Protein AF-A0A432Q7N8-F1 (afdb_monomer_lite)

Foldseek 3Di:
DDDDDDPDDAEEWEDECQAIDDPRDTDGDNCRLVVSLVVGDQQYKYFYDYPNDGPDIDGDHPDQVNLVVVCVVCVVVLVVVLVVQLVVQLVVLQVVVCVVPVDCDPVSNVVSVVRSVVSSLVSVLVSCVVNVPVNVVSVVVVVVVVVVVVCVVVVVVVLVCCVVVFWDWEFPDWDDDDQKIKTKIFTQGPAKWWFQWKAKQNDIDGDTDIAGHGGIDIDIDRDGDAFAKIWIKIATPSGDIYIDIDTDDHDDD

pLDDT: mean 81.51, std 13.22, range [28.86, 95.75]

Radius of gyration: 36.42 Å; chains: 1; bounding box: 84×48×93 Å

Sequence (253 aa):
MLIATGCAGGKIISINETGWWTDSQFHNSYSPFKDALNNASADDIIAIYKNNKLARIVRVTQSSTTQTQLLLENWLGVFVGILFVVTASFGLILYAGYRSNRRLNKGEMRRAIAGAFIVGIHCLLIIALVFNIERDVVIGAYLGGISSIMGFYFGSRTLQQQQEEGGNLEIENVEFKDGKVVVSVRNRCSMDVVVDAVYIGGKHFDLKEEIPSGSVKHIELDFEWESGKYKVKVCTSEGLKAEENFSSPAFKS

Secondary structure (DSSP, 8-state):
------SSSSPEEEEETTEEEETTEEEE-SSHHHHHHHTPPTT-EEEEEETTEEEEEEE--TTTHHHHHHHHHSHHHHHHHHHHHHHHHHHHHHHHHHHHHSS--HHHHHHHHHHHHHHHHHHHHHHHHHTTSSHHHHHHHHHHHHHHHHHHHHHHHHHHHHHHHS--EEEEEEEEETTEEEEEEEE-SSS-EEEEEEEETTEEEEEEEEE-TT-EEEEEEE----SSEEEEEEEETTS-EEEEEEEPPP---

Structure (mmCIF, N/CA/C/O backbone):
data_AF-A0A432Q7N8-F1
#
_entry.id   AF-A0A432Q7N8-F1
#
loop_
_atom_site.group_PDB
_atom_site.id
_atom_site.type_symbol
_atom_site.label_atom_id
_atom_site.label_alt_id
_atom_site.label_comp_id
_atom_site.label_asym_id
_atom_site.label_entity_id
_atom_site.label_seq_id
_atom_site.pdbx_PDB_ins_code
_atom_site.Cartn_x
_atom_site.Cartn_y
_atom_site.Cartn_z
_atom_site.occupancy
_atom_site.B_iso_or_equiv
_atom_site.auth_seq_id
_atom_site.auth_comp_id
_atom_site.auth_asym_id
_atom_site.auth_atom_id
_atom_site.pdbx_PDB_model_num
ATOM 1 N N . MET A 1 1 ? 26.967 5.451 -53.434 1.00 35.25 1 MET A N 1
ATOM 2 C CA . MET A 1 1 ? 27.866 5.883 -52.347 1.00 35.25 1 MET A CA 1
ATOM 3 C C . MET A 1 1 ? 27.763 7.397 -52.273 1.00 35.25 1 MET A C 1
ATOM 5 O O . MET A 1 1 ? 28.251 8.066 -53.169 1.00 35.25 1 MET A O 1
ATOM 9 N N . LEU A 1 2 ? 26.999 7.920 -51.315 1.00 28.86 2 LEU A N 1
ATOM 10 C CA . LEU A 1 2 ? 26.807 9.357 -51.116 1.00 28.86 2 LEU A CA 1
ATOM 11 C C . LEU A 1 2 ? 27.429 9.681 -49.760 1.00 28.86 2 LEU A C 1
ATOM 13 O O . LEU A 1 2 ? 26.902 9.277 -48.728 1.00 28.86 2 LEU A O 1
ATOM 17 N N . ILE A 1 3 ? 28.596 10.321 -49.783 1.00 34.78 3 ILE A N 1
ATOM 18 C CA . ILE A 1 3 ? 29.250 10.833 -48.580 1.00 34.78 3 ILE A CA 1
ATOM 19 C C . ILE A 1 3 ? 28.590 12.182 -48.306 1.00 34.78 3 ILE A C 1
ATOM 21 O O . ILE A 1 3 ? 28.875 13.166 -48.983 1.00 34.78 3 ILE A O 1
ATOM 25 N N . ALA A 1 4 ? 27.646 12.207 -47.369 1.00 37.50 4 ALA A N 1
ATOM 26 C CA . ALA A 1 4 ? 27.127 13.453 -46.832 1.00 37.50 4 ALA A CA 1
ATOM 27 C C . ALA A 1 4 ? 28.155 13.988 -45.829 1.00 37.50 4 ALA A C 1
ATOM 29 O O . ALA A 1 4 ? 28.437 13.348 -44.821 1.00 37.50 4 ALA A O 1
ATOM 30 N N . THR A 1 5 ? 28.753 15.135 -46.121 1.00 40.03 5 THR A N 1
ATOM 31 C CA . THR A 1 5 ? 29.610 15.874 -45.193 1.00 40.03 5 THR A CA 1
ATOM 32 C C . THR A 1 5 ? 28.742 16.492 -44.094 1.00 40.03 5 THR A C 1
ATOM 34 O O . THR A 1 5 ? 27.832 17.272 -44.367 1.00 40.03 5 THR A O 1
ATOM 37 N N . GLY A 1 6 ? 28.990 16.105 -42.841 1.00 40.19 6 GLY A N 1
ATOM 38 C CA . GLY A 1 6 ? 28.241 16.583 -41.681 1.00 40.19 6 GLY A CA 1
ATOM 39 C C . GLY A 1 6 ? 28.599 18.023 -41.312 1.00 40.19 6 GLY A C 1
ATOM 40 O O . GLY A 1 6 ? 29.707 18.306 -40.864 1.00 40.19 6 GLY A O 1
ATOM 41 N N . CYS A 1 7 ? 27.639 18.940 -41.438 1.00 43.41 7 CYS A N 1
ATOM 42 C CA . CYS A 1 7 ? 27.681 20.233 -40.760 1.00 43.41 7 CYS A CA 1
ATOM 43 C C . CYS A 1 7 ? 27.349 20.030 -39.274 1.00 43.41 7 CYS A C 1
ATOM 45 O O . CYS A 1 7 ? 26.181 20.097 -38.902 1.00 43.41 7 CYS A O 1
ATOM 47 N N . ALA A 1 8 ? 28.369 19.723 -38.466 1.00 46.91 8 ALA A N 1
ATOM 48 C CA . ALA A 1 8 ? 28.502 19.962 -37.018 1.00 46.91 8 ALA A CA 1
ATOM 49 C C . ALA A 1 8 ? 29.402 18.879 -36.407 1.00 46.91 8 ALA A C 1
ATOM 51 O O . ALA A 1 8 ? 28.883 17.845 -36.016 1.00 46.91 8 ALA A O 1
ATOM 52 N N . GLY A 1 9 ? 30.713 19.132 -36.325 1.00 55.31 9 GLY A N 1
ATOM 53 C CA . GLY A 1 9 ? 31.675 18.546 -35.369 1.00 55.31 9 GLY A CA 1
ATOM 54 C C . GLY A 1 9 ? 31.911 17.024 -35.311 1.00 55.31 9 GLY A C 1
ATOM 55 O O . GLY A 1 9 ? 33.066 16.623 -35.210 1.00 55.31 9 GLY A O 1
ATOM 56 N N . GLY A 1 10 ? 30.872 16.189 -35.341 1.00 64.06 10 GLY A N 1
ATOM 57 C CA . GLY A 1 10 ? 30.922 14.737 -35.160 1.00 64.06 10 GLY A CA 1
ATOM 58 C C . GLY A 1 10 ? 30.937 13.942 -36.467 1.00 64.06 10 GLY A C 1
ATOM 59 O O . GLY A 1 10 ? 30.570 14.437 -37.539 1.00 64.06 10 GLY A O 1
ATOM 60 N N . LYS A 1 11 ? 31.365 12.678 -36.379 1.00 80.19 11 LYS A N 1
ATOM 61 C CA . LYS A 1 11 ? 31.413 11.748 -37.521 1.00 80.19 11 LYS A CA 1
ATOM 62 C C . LYS A 1 11 ? 30.043 11.109 -37.767 1.00 80.19 11 LYS A C 1
ATOM 64 O O . LYS A 1 11 ? 29.229 10.956 -36.857 1.00 80.19 11 LYS A O 1
ATOM 69 N N . ILE A 1 12 ? 29.789 10.711 -39.015 1.00 82.31 12 ILE A N 1
ATOM 70 C CA . ILE A 1 12 ? 28.589 9.948 -39.378 1.00 82.31 12 ILE A CA 1
ATOM 71 C C . ILE A 1 12 ? 28.927 8.459 -39.354 1.00 82.31 12 ILE A C 1
ATOM 73 O O . ILE A 1 12 ? 29.743 7.989 -40.146 1.00 82.31 12 ILE A O 1
ATOM 77 N N . ILE A 1 13 ? 28.260 7.715 -38.478 1.00 84.75 13 ILE A N 1
ATOM 78 C CA . ILE A 1 13 ? 28.333 6.259 -38.392 1.00 84.75 13 ILE A CA 1
ATOM 79 C C . ILE A 1 13 ? 27.105 5.696 -39.102 1.00 84.75 13 ILE A C 1
ATOM 81 O O . ILE A 1 13 ? 25.972 5.956 -38.703 1.00 84.75 13 ILE A O 1
ATOM 85 N N . SER A 1 14 ? 27.303 4.939 -40.175 1.00 87.44 14 SER A N 1
ATOM 86 C CA . SER A 1 14 ? 26.180 4.307 -40.884 1.00 87.44 14 SER A CA 1
ATOM 87 C C . SER A 1 14 ? 25.958 2.900 -40.348 1.00 87.44 14 SER A C 1
ATOM 89 O O . SER A 1 14 ? 26.928 2.204 -40.077 1.00 87.44 14 SER A O 1
ATOM 91 N N . ILE A 1 15 ? 24.712 2.452 -40.212 1.00 88.75 15 ILE A N 1
ATOM 92 C CA . ILE A 1 15 ? 24.392 1.075 -39.812 1.00 88.75 15 ILE A CA 1
ATOM 93 C C . ILE A 1 15 ? 23.356 0.456 -40.742 1.00 88.75 15 ILE A C 1
ATOM 95 O O . ILE A 1 15 ? 22.486 1.154 -41.265 1.00 88.75 15 ILE A O 1
ATOM 99 N N . ASN A 1 16 ? 23.424 -0.858 -40.913 1.00 85.75 16 ASN A N 1
ATOM 100 C CA . ASN A 1 16 ? 22.386 -1.661 -41.547 1.00 85.75 16 ASN A CA 1
ATOM 101 C C . ASN A 1 16 ? 22.118 -2.932 -40.722 1.00 85.75 16 ASN A C 1
ATOM 103 O O . ASN A 1 16 ? 22.622 -3.086 -39.614 1.00 85.75 16 ASN A O 1
ATOM 107 N N . GLU A 1 17 ? 21.325 -3.851 -41.268 1.00 81.00 17 GLU A N 1
ATOM 108 C CA . GLU A 1 17 ? 20.946 -5.108 -40.604 1.00 81.00 17 GLU A CA 1
ATOM 109 C C . GLU A 1 17 ? 22.115 -6.091 -40.415 1.00 81.00 17 GLU A C 1
ATOM 111 O O . GLU A 1 17 ? 22.008 -7.022 -39.626 1.00 81.00 17 GLU A O 1
ATOM 116 N N . THR A 1 18 ? 23.230 -5.888 -41.120 1.00 83.94 18 THR A N 1
ATOM 117 C CA . THR A 1 18 ? 24.381 -6.806 -41.134 1.00 83.94 18 THR A CA 1
ATOM 118 C C . THR A 1 18 ? 25.621 -6.242 -40.442 1.00 83.94 18 THR A C 1
ATOM 120 O O . THR A 1 18 ? 26.602 -6.953 -40.263 1.00 83.94 18 THR A O 1
ATOM 123 N N . GLY A 1 19 ? 25.648 -4.952 -40.110 1.00 87.81 19 GLY A N 1
ATOM 124 C CA . GLY A 1 19 ? 26.847 -4.315 -39.581 1.00 87.81 19 GLY A CA 1
ATOM 125 C C . GLY A 1 19 ? 26.803 -2.795 -39.621 1.00 87.81 19 GLY A C 1
ATOM 126 O O . GLY A 1 19 ? 25.759 -2.171 -39.821 1.00 87.81 19 GLY A O 1
ATOM 127 N N . TRP A 1 20 ? 27.959 -2.189 -39.388 1.00 88.44 20 TRP A N 1
ATOM 128 C CA . TRP A 1 20 ? 28.107 -0.746 -39.252 1.00 88.44 20 TRP A CA 1
ATOM 129 C C . TRP A 1 20 ? 29.384 -0.247 -39.926 1.00 88.44 20 TRP A C 1
ATOM 131 O O . TRP A 1 20 ? 30.311 -1.016 -40.169 1.00 88.44 20 TRP A O 1
ATOM 141 N N . TRP A 1 21 ? 29.415 1.039 -40.264 1.00 86.94 21 TRP A N 1
ATOM 142 C CA . TRP A 1 21 ? 30.520 1.687 -40.958 1.00 86.94 21 TRP A CA 1
ATOM 143 C C . TRP A 1 21 ? 31.061 2.874 -40.173 1.00 86.94 21 TRP A C 1
ATOM 145 O O . TRP A 1 21 ? 30.291 3.764 -39.801 1.00 86.94 21 TRP A O 1
ATOM 155 N N . THR A 1 22 ? 32.386 2.944 -40.038 1.00 82.25 22 THR A N 1
ATOM 156 C CA . THR A 1 22 ? 33.120 4.160 -39.641 1.00 82.25 22 THR A CA 1
ATOM 157 C C . THR A 1 22 ? 34.238 4.400 -40.626 1.00 82.25 22 THR A C 1
ATOM 159 O O . THR A 1 22 ? 34.855 3.446 -41.085 1.00 82.25 22 THR A O 1
ATOM 162 N N . ASP A 1 23 ? 34.500 5.659 -40.975 1.00 77.12 23 ASP A N 1
ATOM 163 C CA . ASP A 1 23 ? 35.680 6.038 -41.765 1.00 77.12 23 ASP A CA 1
ATOM 164 C C . ASP A 1 23 ? 35.888 5.171 -43.028 1.00 77.12 23 ASP A C 1
ATOM 166 O O . ASP A 1 23 ? 37.004 4.881 -43.447 1.00 77.12 23 ASP A O 1
ATOM 170 N N . SER A 1 24 ? 34.776 4.761 -43.654 1.00 73.81 24 SER A N 1
ATOM 171 C CA . SER A 1 24 ? 34.707 3.875 -44.832 1.00 73.81 24 SER A CA 1
ATOM 172 C C . SER A 1 24 ? 35.084 2.398 -44.621 1.00 73.81 24 SER A C 1
ATOM 174 O O . SER A 1 24 ? 35.138 1.649 -45.596 1.00 73.81 24 SER A O 1
ATOM 176 N N . GLN A 1 25 ? 35.280 1.938 -43.386 1.00 83.62 25 GLN A N 1
ATOM 177 C CA . GLN A 1 25 ? 35.450 0.524 -43.045 1.00 83.62 25 GLN A CA 1
ATOM 178 C C . GLN A 1 25 ? 34.125 -0.096 -42.610 1.00 83.62 25 GLN A C 1
ATOM 180 O O . GLN A 1 25 ? 33.362 0.520 -41.873 1.00 83.62 25 GLN A O 1
ATOM 185 N N . PHE A 1 26 ? 33.844 -1.311 -43.084 1.00 87.56 26 PHE A N 1
ATOM 186 C CA . PHE A 1 26 ? 32.672 -2.080 -42.669 1.00 87.56 26 PHE A CA 1
ATOM 187 C C . PHE A 1 26 ? 33.033 -3.045 -41.542 1.00 87.56 26 PHE A C 1
ATOM 189 O O . PHE A 1 26 ? 33.959 -3.846 -41.670 1.00 87.56 26 PHE A O 1
ATOM 196 N N . HIS A 1 27 ? 32.238 -3.018 -40.481 1.00 85.56 27 HIS A N 1
ATOM 197 C CA . HIS A 1 27 ? 32.328 -3.915 -39.343 1.00 85.56 27 HIS A CA 1
ATOM 198 C C . HIS A 1 27 ? 31.077 -4.796 -39.302 1.00 85.56 27 HIS A C 1
ATOM 200 O O . HIS A 1 27 ? 29.966 -4.316 -39.064 1.00 85.56 27 HIS A O 1
ATOM 206 N N . ASN A 1 28 ? 31.260 -6.097 -39.531 1.00 88.69 28 ASN A N 1
ATOM 207 C CA . ASN A 1 28 ? 30.187 -7.081 -39.403 1.00 88.69 28 ASN A CA 1
ATOM 208 C C . ASN A 1 28 ? 29.790 -7.220 -37.922 1.00 88.69 28 ASN A C 1
ATOM 210 O O . ASN A 1 28 ? 30.664 -7.339 -37.062 1.00 88.69 28 ASN A O 1
ATOM 214 N N . SER A 1 29 ? 28.494 -7.184 -37.617 1.00 84.75 29 SER A N 1
ATOM 215 C CA . SER A 1 29 ? 27.993 -7.253 -36.240 1.00 84.75 29 SER A CA 1
ATOM 216 C C . SER A 1 29 ? 26.599 -7.870 -36.187 1.00 84.75 29 SER A C 1
ATOM 218 O O . SER A 1 29 ? 25.742 -7.570 -37.013 1.00 84.75 29 SER A O 1
ATOM 220 N N . TYR A 1 30 ? 26.356 -8.694 -35.166 1.00 81.38 30 TYR A N 1
ATOM 221 C CA . TYR A 1 30 ? 25.025 -9.219 -34.842 1.00 81.38 30 TYR A CA 1
ATOM 222 C C . TYR A 1 30 ? 24.154 -8.209 -34.078 1.00 81.38 30 TYR A C 1
ATOM 224 O O . TYR A 1 30 ? 22.942 -8.382 -33.992 1.00 81.38 30 TYR A O 1
ATOM 232 N N . SER A 1 31 ? 24.757 -7.145 -33.537 1.00 81.12 31 SER A N 1
ATOM 233 C CA . SER A 1 31 ? 24.065 -6.022 -32.896 1.00 81.12 31 SER A CA 1
ATOM 234 C C . SER A 1 31 ? 24.606 -4.677 -33.408 1.00 81.12 31 SER A C 1
ATOM 236 O O . SER A 1 31 ? 25.206 -3.923 -32.634 1.00 81.12 31 SER A O 1
ATOM 238 N N . PRO A 1 32 ? 24.393 -4.344 -34.700 1.00 80.88 32 PRO A N 1
ATOM 239 C CA . PRO A 1 32 ? 25.055 -3.221 -35.366 1.00 80.88 32 PRO A CA 1
ATOM 240 C C . PRO A 1 32 ? 24.828 -1.872 -34.694 1.00 80.88 32 PRO A C 1
ATOM 242 O O . PRO A 1 32 ? 25.752 -1.072 -34.593 1.00 80.88 32 PRO A O 1
ATOM 245 N N . PHE A 1 33 ? 23.612 -1.627 -34.197 1.00 79.56 33 PHE A N 1
ATOM 246 C CA . PHE A 1 33 ? 23.281 -0.387 -33.500 1.00 79.56 33 PHE A CA 1
ATOM 247 C C . PHE A 1 33 ? 24.061 -0.250 -32.188 1.00 79.56 33 PHE A C 1
ATOM 249 O O . PHE A 1 33 ? 24.662 0.791 -31.945 1.00 79.56 33 PHE A O 1
ATOM 256 N N . LYS A 1 34 ? 24.114 -1.308 -31.369 1.00 77.38 34 LYS A N 1
ATOM 257 C CA . LYS A 1 34 ? 24.841 -1.312 -30.092 1.00 77.38 34 LYS A CA 1
ATOM 258 C C . LYS A 1 34 ? 26.345 -1.125 -30.297 1.00 77.38 34 LYS A C 1
ATOM 260 O O . LYS A 1 34 ? 26.969 -0.358 -29.571 1.00 77.38 34 LYS A O 1
ATOM 265 N N . ASP A 1 35 ? 26.916 -1.798 -31.290 1.00 78.62 35 ASP A N 1
ATOM 266 C CA . ASP A 1 35 ? 28.357 -1.740 -31.545 1.00 78.62 35 ASP A CA 1
ATOM 267 C C . ASP A 1 35 ? 28.771 -0.397 -32.148 1.00 78.62 35 ASP A C 1
ATOM 269 O O . ASP A 1 35 ? 29.758 0.191 -31.704 1.00 78.62 35 ASP A O 1
ATOM 273 N N . ALA A 1 36 ? 27.973 0.143 -33.072 1.00 80.56 36 ALA A N 1
ATOM 274 C CA . ALA A 1 36 ? 28.134 1.503 -33.579 1.00 80.56 36 ALA A CA 1
ATOM 275 C C . ALA A 1 36 ? 28.077 2.543 -32.455 1.00 80.56 36 ALA A C 1
ATOM 277 O O . ALA A 1 36 ? 28.880 3.470 -32.421 1.00 80.56 36 ALA A O 1
ATOM 278 N N . LEU A 1 37 ? 27.155 2.359 -31.511 1.00 77.12 37 LEU A N 1
ATOM 279 C CA . LEU A 1 37 ? 26.949 3.253 -30.379 1.00 77.12 37 LEU A CA 1
ATOM 280 C C . LEU A 1 37 ? 28.097 3.199 -29.365 1.00 77.12 37 LEU A C 1
ATOM 282 O O . LEU A 1 37 ? 28.496 4.237 -28.850 1.00 77.12 37 LEU A O 1
ATOM 286 N N . ASN A 1 38 ? 28.673 2.018 -29.123 1.00 79.31 38 ASN A N 1
ATOM 287 C CA . ASN A 1 38 ? 29.854 1.857 -28.266 1.00 79.31 38 ASN A CA 1
ATOM 288 C C . ASN A 1 38 ? 31.115 2.522 -28.847 1.00 79.31 38 ASN A C 1
ATOM 290 O O . ASN A 1 38 ? 32.042 2.827 -28.103 1.00 79.31 38 ASN A O 1
ATOM 294 N N . ASN A 1 39 ? 31.155 2.731 -30.165 1.00 78.06 39 ASN A N 1
ATOM 295 C CA . ASN A 1 39 ? 32.277 3.344 -30.882 1.00 78.06 39 ASN A CA 1
ATOM 296 C C . ASN A 1 39 ? 32.000 4.803 -31.305 1.00 78.06 39 ASN A C 1
ATOM 298 O O . ASN A 1 39 ? 32.804 5.413 -32.027 1.00 78.06 39 ASN A O 1
ATOM 302 N N . ALA A 1 40 ? 30.863 5.351 -30.871 1.00 79.56 40 ALA A N 1
ATOM 303 C CA . ALA A 1 40 ? 30.453 6.721 -31.124 1.00 79.56 40 ALA A CA 1
ATOM 304 C C . ALA A 1 40 ? 30.902 7.658 -29.995 1.00 79.56 40 ALA A C 1
ATOM 306 O O . ALA A 1 40 ? 30.806 7.339 -28.809 1.00 79.56 40 ALA A O 1
ATOM 307 N N . SER A 1 41 ? 31.353 8.845 -30.377 1.00 78.12 41 SER A N 1
ATOM 308 C CA . SER A 1 41 ? 31.656 9.963 -29.488 1.00 78.12 41 SER A CA 1
ATOM 309 C C . SER A 1 41 ? 30.430 10.865 -29.305 1.00 78.12 41 SER A C 1
ATOM 311 O O . SER A 1 41 ? 29.441 10.757 -30.032 1.00 78.12 41 SER A O 1
ATOM 313 N N . ALA A 1 42 ? 30.484 11.772 -28.323 1.00 71.19 42 ALA A N 1
ATOM 314 C CA . ALA A 1 42 ? 29.503 12.853 -28.235 1.00 71.19 42 ALA A CA 1
ATOM 315 C C . ALA A 1 42 ? 29.458 13.635 -29.559 1.00 71.19 42 ALA A C 1
ATOM 317 O O . ALA A 1 42 ? 30.501 13.877 -30.159 1.00 71.19 42 ALA A O 1
ATOM 318 N N . ASP A 1 43 ? 28.251 14.011 -29.983 1.00 74.44 43 ASP A N 1
ATOM 319 C CA . ASP A 1 43 ? 27.935 14.735 -31.223 1.00 74.44 43 ASP A CA 1
ATOM 320 C C . ASP A 1 43 ? 28.032 13.935 -32.530 1.00 74.44 43 ASP A C 1
ATOM 322 O O . ASP A 1 43 ? 27.670 14.458 -33.590 1.00 74.44 43 ASP A O 1
ATOM 326 N N . ASP A 1 44 ? 28.400 12.652 -32.471 1.00 81.75 44 ASP A N 1
ATOM 327 C CA . ASP A 1 44 ? 28.331 11.767 -33.633 1.00 81.75 44 ASP A CA 1
ATOM 328 C C . ASP A 1 44 ? 26.887 11.549 -34.099 1.00 81.75 44 ASP A C 1
ATOM 330 O O . ASP A 1 44 ? 25.913 11.665 -33.347 1.00 81.75 44 ASP A O 1
ATOM 334 N N . ILE A 1 45 ? 26.733 11.213 -35.377 1.00 82.38 45 ILE A N 1
ATOM 335 C CA . ILE A 1 45 ? 25.435 10.975 -36.004 1.00 82.38 45 ILE A CA 1
ATOM 336 C C . ILE A 1 45 ? 25.369 9.524 -36.472 1.00 82.38 45 ILE A C 1
ATOM 338 O O . ILE A 1 45 ? 26.128 9.114 -37.343 1.00 82.38 45 ILE A O 1
ATOM 342 N N . ILE A 1 46 ? 24.419 8.755 -35.948 1.00 84.19 46 ILE A N 1
ATOM 343 C CA . ILE A 1 46 ? 24.138 7.391 -36.394 1.00 84.19 46 ILE A CA 1
ATOM 344 C C . ILE A 1 46 ? 23.037 7.424 -37.459 1.00 84.19 46 ILE A C 1
ATOM 346 O O . ILE A 1 46 ? 21.890 7.779 -37.180 1.00 84.19 46 ILE A O 1
ATOM 350 N N . ALA A 1 47 ? 23.377 7.037 -38.685 1.00 85.44 47 ALA A N 1
ATOM 351 C CA . ALA A 1 47 ? 22.457 6.903 -39.808 1.00 85.44 47 ALA A CA 1
ATOM 352 C C . ALA A 1 47 ? 22.052 5.432 -39.989 1.00 85.44 47 ALA A C 1
ATOM 354 O O . ALA A 1 47 ? 22.870 4.582 -40.333 1.00 85.44 47 ALA A O 1
ATOM 355 N N . ILE A 1 48 ? 20.777 5.128 -39.767 1.00 85.19 48 ILE A N 1
ATOM 356 C CA . ILE A 1 48 ? 20.214 3.778 -39.832 1.00 85.19 48 ILE A CA 1
ATOM 357 C C . ILE A 1 48 ? 19.625 3.544 -41.218 1.00 85.19 48 ILE A C 1
ATOM 359 O O . ILE A 1 48 ? 18.704 4.254 -41.626 1.00 85.19 48 ILE A O 1
ATOM 363 N N . TYR A 1 49 ? 20.111 2.521 -41.915 1.00 82.69 49 TYR A N 1
ATOM 364 C CA . TYR A 1 49 ? 19.618 2.093 -43.219 1.00 82.69 49 TYR A CA 1
ATOM 365 C C . TYR A 1 49 ? 18.844 0.777 -43.105 1.00 82.69 49 TYR A C 1
ATOM 367 O O . TYR A 1 49 ? 19.329 -0.195 -42.531 1.00 82.69 49 TYR A O 1
ATOM 375 N N . LYS A 1 50 ? 17.654 0.728 -43.709 1.00 82.31 50 LYS A N 1
ATOM 376 C CA . LYS A 1 50 ? 16.872 -0.502 -43.917 1.00 82.31 50 LYS A CA 1
ATOM 377 C C . LYS A 1 50 ? 16.607 -0.665 -45.404 1.00 82.31 50 LYS A C 1
ATOM 379 O O . LYS A 1 50 ? 16.201 0.298 -46.054 1.00 82.31 50 LYS A O 1
ATOM 384 N N . ASN A 1 51 ? 16.845 -1.854 -45.959 1.00 83.00 51 ASN A N 1
ATOM 385 C CA . ASN A 1 51 ? 16.685 -2.123 -47.396 1.00 83.00 51 ASN A CA 1
ATOM 386 C C . ASN A 1 51 ? 17.367 -1.069 -48.295 1.00 83.00 51 ASN A C 1
ATOM 388 O O . ASN A 1 51 ? 16.770 -0.569 -49.249 1.00 83.00 51 ASN A O 1
ATOM 392 N N . ASN A 1 52 ? 18.600 -0.677 -47.952 1.00 78.19 52 ASN A N 1
ATOM 393 C CA . ASN A 1 52 ? 19.386 0.354 -48.648 1.00 78.19 52 ASN A CA 1
ATOM 394 C C . ASN A 1 52 ? 18.745 1.755 -48.708 1.00 78.19 52 ASN A C 1
ATOM 396 O O . ASN A 1 52 ? 19.197 2.608 -49.470 1.00 78.19 52 ASN A O 1
ATOM 400 N N . LYS A 1 53 ? 17.723 2.026 -47.889 1.00 81.31 53 LYS A N 1
ATOM 401 C CA . LYS A 1 53 ? 17.134 3.356 -47.711 1.00 81.31 53 LYS A CA 1
ATOM 402 C C . LYS A 1 53 ? 17.429 3.868 -46.313 1.00 81.31 53 LYS A C 1
ATOM 404 O O . LYS A 1 53 ? 17.385 3.106 -45.349 1.00 81.31 53 LYS A O 1
ATOM 409 N N . LEU A 1 54 ? 17.710 5.164 -46.209 1.00 78.81 54 LEU A N 1
ATOM 410 C CA . LEU A 1 54 ? 17.840 5.829 -44.920 1.00 78.81 54 LEU A CA 1
ATOM 411 C C . LEU A 1 54 ? 16.494 5.733 -44.191 1.00 78.81 54 LEU A C 1
ATOM 413 O O . LEU A 1 54 ? 15.494 6.281 -44.647 1.00 78.81 54 LEU A O 1
ATOM 417 N N . ALA A 1 55 ? 16.476 5.009 -43.080 1.00 82.44 55 ALA A N 1
ATOM 418 C CA . ALA A 1 55 ? 15.297 4.817 -42.253 1.00 82.44 55 ALA A CA 1
ATOM 419 C C . ALA A 1 55 ? 15.223 5.865 -41.139 1.00 82.44 55 ALA A C 1
ATOM 421 O O . ALA A 1 55 ? 14.140 6.355 -40.827 1.00 82.44 55 ALA A O 1
ATOM 422 N N . ARG A 1 56 ? 16.363 6.193 -40.513 1.00 80.62 56 ARG A N 1
ATOM 423 C CA . ARG A 1 56 ? 16.411 7.091 -39.351 1.00 80.62 56 ARG A CA 1
ATOM 424 C C . ARG A 1 56 ? 17.799 7.691 -39.146 1.00 80.62 56 ARG A C 1
ATOM 426 O O . ARG A 1 56 ? 18.795 7.046 -39.448 1.00 80.62 56 ARG A O 1
ATOM 433 N N . ILE A 1 57 ? 17.858 8.893 -38.577 1.00 80.69 57 ILE A N 1
ATOM 434 C CA . ILE A 1 57 ? 19.092 9.533 -38.106 1.00 80.69 57 ILE A CA 1
ATOM 435 C C . ILE A 1 57 ? 18.973 9.762 -36.595 1.00 80.69 57 ILE A C 1
ATOM 437 O O . ILE A 1 57 ? 17.940 10.239 -36.124 1.00 80.69 57 ILE A O 1
ATOM 441 N N . VAL A 1 58 ? 20.012 9.412 -35.839 1.00 76.75 58 VAL A N 1
ATOM 442 C CA . VAL A 1 58 ? 20.090 9.578 -34.382 1.00 76.75 58 VAL A CA 1
ATOM 443 C C . VAL A 1 58 ? 21.356 10.360 -34.048 1.00 76.75 58 VAL A C 1
ATOM 445 O O . VAL A 1 58 ? 22.446 9.941 -34.420 1.00 76.75 58 VAL A O 1
ATOM 448 N N . ARG A 1 59 ? 21.233 11.490 -33.347 1.00 76.06 59 ARG A N 1
ATOM 449 C CA . ARG A 1 59 ? 22.392 12.225 -32.820 1.00 76.06 59 ARG A CA 1
ATOM 450 C C . ARG A 1 59 ? 22.790 11.644 -31.463 1.00 76.06 59 ARG A C 1
ATOM 452 O O . ARG A 1 59 ? 21.927 11.428 -30.612 1.00 76.06 59 ARG A O 1
ATOM 459 N N . VAL A 1 60 ? 24.078 11.379 -31.276 1.00 70.69 60 VAL A N 1
ATOM 460 C CA . VAL A 1 60 ? 24.644 10.800 -30.058 1.00 70.69 60 VAL A CA 1
ATOM 461 C C . VAL A 1 60 ? 24.904 11.917 -29.054 1.00 70.69 60 VAL A C 1
ATOM 463 O O . VAL A 1 60 ? 25.952 12.555 -29.046 1.00 70.69 60 VAL A O 1
ATOM 466 N N . THR A 1 61 ? 23.932 12.158 -28.182 1.00 61.97 61 THR A N 1
ATOM 467 C CA . THR A 1 61 ? 24.113 13.019 -27.010 1.00 61.97 61 THR A CA 1
ATOM 468 C C . THR A 1 61 ? 24.553 12.123 -25.851 1.00 61.97 61 THR A C 1
ATOM 470 O O . THR A 1 61 ? 23.788 11.256 -25.422 1.00 61.97 61 THR A O 1
ATOM 473 N N . GLN A 1 62 ? 25.794 12.256 -25.369 1.00 54.91 62 GLN A N 1
ATOM 474 C CA . GLN A 1 62 ? 26.312 11.419 -24.278 1.00 54.91 62 GLN A CA 1
ATOM 475 C C . GLN A 1 62 ? 25.453 11.577 -23.008 1.00 54.91 62 GLN A C 1
ATOM 477 O O . GLN A 1 62 ? 25.553 12.580 -22.308 1.00 54.91 62 GLN A O 1
ATOM 482 N N . SER A 1 63 ? 24.586 10.590 -22.737 1.00 51.19 63 SER A N 1
ATOM 483 C CA . SER A 1 63 ? 24.380 9.901 -21.439 1.00 51.19 63 SER A CA 1
ATOM 484 C C . SER A 1 63 ? 22.946 9.389 -21.213 1.00 51.19 63 SER A C 1
ATOM 486 O O . SER A 1 63 ? 22.787 8.354 -20.576 1.00 51.19 63 SER A O 1
ATOM 488 N N . SER A 1 64 ? 21.900 10.018 -21.764 1.00 48.09 64 SER A N 1
ATOM 489 C CA . SER A 1 64 ? 20.491 9.645 -21.483 1.00 48.09 64 SER A CA 1
ATOM 490 C C . SER A 1 64 ? 19.692 9.177 -22.709 1.00 48.09 64 SER A C 1
ATOM 492 O O . SER A 1 64 ? 18.767 8.369 -22.595 1.00 48.09 64 SER A O 1
ATOM 494 N N . THR A 1 65 ? 20.071 9.614 -23.912 1.00 49.72 65 THR A N 1
ATOM 495 C CA . THR A 1 65 ? 19.396 9.229 -25.167 1.00 49.72 65 THR A CA 1
ATOM 496 C C . THR A 1 65 ? 19.755 7.800 -25.604 1.00 49.72 65 THR A C 1
ATOM 498 O O . THR A 1 65 ? 18.999 7.140 -26.305 1.00 49.72 65 THR A O 1
ATOM 501 N N . THR A 1 66 ? 20.900 7.291 -25.155 1.00 53.66 66 THR A N 1
ATOM 502 C CA . THR A 1 66 ? 21.499 6.009 -25.556 1.00 53.66 66 THR A CA 1
ATOM 503 C C . THR A 1 66 ? 20.760 4.794 -24.978 1.00 53.66 66 THR A C 1
ATOM 505 O O . THR A 1 66 ? 20.511 3.815 -25.677 1.00 53.66 66 THR A O 1
ATOM 508 N N . GLN A 1 67 ? 20.367 4.851 -23.703 1.00 55.00 67 GLN A N 1
ATOM 509 C CA . GLN A 1 67 ? 19.739 3.724 -23.001 1.00 55.00 67 GLN A CA 1
ATOM 510 C C . GLN A 1 67 ? 18.234 3.615 -23.276 1.00 55.00 67 GLN A C 1
ATOM 512 O O . GLN A 1 67 ? 17.713 2.515 -23.457 1.00 55.00 67 GLN A O 1
ATOM 517 N N . THR A 1 68 ? 17.544 4.750 -23.389 1.00 57.41 68 THR A N 1
ATOM 518 C CA . THR A 1 68 ? 16.119 4.811 -23.755 1.00 57.41 68 THR A CA 1
ATOM 519 C C . THR A 1 68 ? 15.853 4.213 -25.138 1.00 57.41 68 THR A C 1
ATOM 521 O O . THR A 1 68 ? 14.872 3.494 -25.318 1.00 57.41 68 THR A O 1
ATOM 524 N N . GLN A 1 69 ? 16.751 4.433 -26.107 1.00 60.31 69 GLN A N 1
ATOM 525 C CA . GLN A 1 69 ? 16.644 3.846 -27.449 1.00 60.31 69 GLN A CA 1
ATOM 526 C C . GLN A 1 69 ? 16.883 2.325 -27.446 1.00 60.31 69 GLN A C 1
ATOM 528 O O . GLN A 1 69 ? 16.152 1.604 -28.120 1.00 60.31 69 GLN A O 1
ATOM 533 N N . LEU A 1 70 ? 17.831 1.823 -26.641 1.00 62.47 70 LEU A N 1
ATOM 534 C CA . LEU A 1 70 ? 18.075 0.380 -26.482 1.00 62.47 70 LEU A CA 1
ATOM 535 C C . LEU A 1 70 ? 16.883 -0.352 -25.855 1.00 62.47 70 LEU A C 1
ATOM 537 O O . LEU A 1 70 ? 16.581 -1.482 -26.246 1.00 62.47 70 LEU A O 1
ATOM 541 N N . LEU A 1 71 ? 16.200 0.285 -24.898 1.00 65.44 71 LEU A N 1
ATOM 542 C CA . LEU A 1 71 ? 14.984 -0.263 -24.306 1.00 65.44 71 LEU A CA 1
ATOM 543 C C . LEU A 1 71 ? 13.827 -0.244 -25.305 1.00 65.44 71 LEU A C 1
ATOM 545 O O . LEU A 1 71 ? 13.095 -1.221 -25.371 1.00 65.44 71 LEU A O 1
ATOM 549 N N . LEU A 1 72 ? 13.691 0.808 -26.120 1.00 67.44 72 LEU A N 1
ATOM 550 C CA . LEU A 1 72 ? 12.671 0.866 -27.173 1.00 67.44 72 LEU A CA 1
ATOM 551 C C . LEU A 1 72 ? 12.859 -0.226 -28.234 1.00 67.44 72 LEU A C 1
ATOM 553 O O . LEU A 1 72 ? 11.882 -0.746 -28.760 1.00 67.44 72 LEU A O 1
ATOM 557 N N . GLU A 1 73 ? 14.104 -0.571 -28.555 1.00 71.19 73 GLU A N 1
ATOM 558 C CA . GLU A 1 73 ? 14.418 -1.614 -29.533 1.00 71.19 73 GLU A CA 1
ATOM 559 C C . GLU A 1 73 ? 14.211 -3.026 -28.956 1.00 71.19 73 GLU A C 1
ATOM 561 O O . GLU A 1 73 ? 13.699 -3.906 -29.643 1.00 71.19 73 GLU A O 1
ATOM 566 N N . ASN A 1 74 ? 14.520 -3.227 -27.669 1.00 75.44 74 ASN A N 1
ATOM 567 C CA . ASN A 1 74 ? 14.440 -4.527 -26.986 1.00 75.44 74 ASN A CA 1
ATOM 568 C C . ASN A 1 74 ? 13.270 -4.634 -25.991 1.00 75.44 74 ASN A C 1
ATOM 570 O O . ASN A 1 74 ? 13.291 -5.484 -25.094 1.00 75.44 74 ASN A O 1
ATOM 574 N N . TRP A 1 75 ? 12.246 -3.787 -26.131 1.00 79.31 75 TRP A N 1
ATOM 575 C CA . TRP A 1 75 ? 11.170 -3.628 -25.142 1.00 79.31 75 TRP A CA 1
ATOM 576 C C . TRP A 1 75 ? 10.452 -4.946 -24.846 1.00 79.31 75 TRP A C 1
ATOM 578 O O . TRP A 1 75 ? 10.084 -5.217 -23.706 1.00 79.31 75 TRP A O 1
ATOM 588 N N . LEU A 1 76 ? 10.315 -5.795 -25.867 1.00 82.50 76 LEU A N 1
ATOM 589 C CA . LEU A 1 76 ? 9.668 -7.095 -25.760 1.00 82.50 76 LEU A CA 1
ATOM 590 C C . LEU A 1 76 ? 10.483 -8.057 -24.886 1.00 82.50 76 LEU A C 1
ATOM 592 O O . LEU A 1 76 ? 9.914 -8.751 -24.049 1.00 82.50 76 LEU A O 1
ATOM 596 N N . GLY A 1 77 ? 11.813 -8.050 -25.011 1.00 84.75 77 GLY A N 1
ATOM 597 C CA . GLY A 1 77 ? 12.697 -8.852 -24.161 1.00 84.75 77 GLY A CA 1
ATOM 598 C C . GLY A 1 77 ? 12.657 -8.399 -22.701 1.00 84.75 77 GLY A C 1
ATOM 599 O O . GLY A 1 77 ? 12.548 -9.227 -21.798 1.00 84.75 77 GLY A O 1
ATOM 600 N N . VAL A 1 78 ? 12.660 -7.083 -22.469 1.00 84.44 78 VAL A N 1
ATOM 601 C CA . VAL A 1 78 ? 12.525 -6.507 -21.121 1.00 84.44 78 VAL A CA 1
ATOM 602 C C . VAL A 1 78 ? 11.163 -6.861 -20.516 1.00 84.44 78 VAL A C 1
ATOM 604 O O . VAL A 1 78 ? 11.103 -7.332 -19.383 1.00 84.44 78 VAL A O 1
ATOM 607 N N . PHE A 1 79 ? 10.078 -6.717 -21.279 1.00 86.00 79 PHE A N 1
ATOM 608 C CA . PHE A 1 79 ? 8.724 -7.063 -20.842 1.00 86.00 79 PHE A CA 1
ATOM 609 C C . PHE A 1 79 ? 8.594 -8.543 -20.464 1.00 86.00 79 PHE A C 1
ATOM 611 O O . PHE A 1 79 ? 8.105 -8.864 -19.381 1.00 86.00 79 PHE A O 1
ATOM 618 N N . VAL A 1 80 ? 9.079 -9.447 -21.322 1.00 90.06 80 VAL A N 1
ATOM 619 C CA . VAL A 1 80 ? 9.072 -10.892 -21.052 1.00 90.06 80 VAL A CA 1
ATOM 620 C C . VAL A 1 80 ? 9.919 -11.220 -19.821 1.00 90.06 80 VAL A C 1
ATOM 622 O O . VAL A 1 80 ? 9.503 -12.036 -18.999 1.00 90.06 80 VAL A O 1
ATOM 625 N N . GLY A 1 81 ? 11.060 -10.548 -19.642 1.00 89.06 81 GLY A N 1
ATOM 626 C CA . GLY A 1 81 ? 11.898 -10.688 -18.453 1.00 89.06 81 GLY A CA 1
ATOM 627 C C . GLY A 1 81 ? 11.168 -10.305 -17.163 1.00 89.06 81 GLY A C 1
ATOM 628 O O . GLY A 1 81 ? 11.170 -11.079 -16.206 1.00 89.06 81 GLY A O 1
ATOM 629 N N . ILE A 1 82 ? 10.481 -9.157 -17.142 1.00 89.56 82 ILE A N 1
ATOM 630 C CA . ILE A 1 82 ? 9.669 -8.734 -15.988 1.00 89.56 82 ILE A CA 1
ATOM 631 C C . ILE A 1 82 ? 8.555 -9.747 -15.725 1.00 89.56 82 ILE A C 1
ATOM 633 O O . ILE A 1 82 ? 8.382 -10.190 -14.590 1.00 89.56 82 ILE A O 1
ATOM 637 N N . LEU A 1 83 ? 7.811 -10.137 -16.765 1.00 91.12 83 LEU A N 1
ATOM 638 C CA . LEU A 1 83 ? 6.703 -11.079 -16.637 1.00 91.12 83 LEU A CA 1
ATOM 639 C C . LEU A 1 83 ? 7.175 -12.418 -16.063 1.00 91.12 83 LEU A C 1
ATOM 641 O O . LEU A 1 83 ? 6.509 -12.984 -15.194 1.00 91.12 83 LEU A O 1
ATOM 645 N N . PHE A 1 84 ? 8.339 -12.898 -16.502 1.00 93.06 84 PHE A N 1
ATOM 646 C CA . PHE A 1 84 ? 8.953 -14.106 -15.971 1.00 93.06 84 PHE A CA 1
ATOM 647 C C . PHE A 1 84 ? 9.286 -13.962 -14.483 1.00 93.06 84 PHE A C 1
ATOM 649 O O . PHE A 1 84 ? 8.880 -14.808 -13.691 1.00 93.06 84 PHE A O 1
ATOM 656 N N . VAL A 1 85 ? 9.957 -12.878 -14.079 1.00 93.44 85 VAL A N 1
ATOM 657 C CA . VAL A 1 85 ? 10.329 -12.637 -12.672 1.00 93.44 85 VAL A CA 1
ATOM 658 C C . VAL A 1 85 ? 9.093 -12.523 -11.775 1.00 93.44 85 VAL A C 1
ATOM 660 O O . VAL A 1 85 ? 9.029 -13.150 -10.715 1.00 93.44 85 VAL A O 1
ATOM 663 N N . VAL A 1 86 ? 8.075 -11.777 -12.207 1.00 93.19 86 VAL A N 1
ATOM 664 C CA . VAL A 1 86 ? 6.821 -11.618 -11.457 1.00 93.19 86 VAL A CA 1
ATOM 665 C C . VAL A 1 86 ? 6.082 -12.955 -11.348 1.00 93.19 86 VAL A C 1
ATOM 667 O O . VAL A 1 86 ? 5.676 -13.339 -10.253 1.00 93.19 86 VAL A O 1
ATOM 670 N N . THR A 1 87 ? 5.976 -13.722 -12.434 1.00 92.12 87 THR A N 1
ATOM 671 C CA . THR A 1 87 ? 5.297 -15.031 -12.419 1.00 92.12 87 THR A CA 1
ATOM 672 C C . THR A 1 87 ? 6.057 -16.056 -11.573 1.00 92.12 87 THR A C 1
ATOM 674 O O . THR A 1 87 ? 5.452 -16.789 -10.790 1.00 92.12 87 THR A O 1
ATOM 677 N N . ALA A 1 88 ? 7.389 -16.083 -11.675 1.00 93.31 88 ALA A N 1
ATOM 678 C CA . ALA A 1 88 ? 8.240 -16.965 -10.885 1.00 93.31 88 ALA A CA 1
ATOM 679 C C . ALA A 1 88 ? 8.144 -16.643 -9.388 1.00 93.31 88 ALA A C 1
ATOM 681 O O . ALA A 1 88 ? 7.976 -17.552 -8.576 1.00 93.31 88 ALA A O 1
ATOM 682 N N . SER A 1 89 ? 8.182 -15.358 -9.016 1.00 92.56 89 SER A N 1
ATOM 683 C CA . SER A 1 89 ? 8.014 -14.939 -7.619 1.00 92.56 89 SER A CA 1
ATOM 684 C C . SER A 1 89 ? 6.626 -15.288 -7.075 1.00 92.56 89 SER A C 1
ATOM 686 O O . SER A 1 89 ? 6.526 -15.826 -5.973 1.00 92.56 89 SER A O 1
ATOM 688 N N . PHE A 1 90 ? 5.565 -15.084 -7.862 1.00 91.81 90 PHE A N 1
ATOM 689 C CA . PHE A 1 90 ? 4.209 -15.491 -7.497 1.00 91.81 90 PHE A CA 1
ATOM 690 C C . PHE A 1 90 ? 4.125 -17.000 -7.230 1.00 91.81 90 PHE A C 1
ATOM 692 O O . PHE A 1 90 ? 3.632 -17.421 -6.181 1.00 91.81 90 PHE A O 1
ATOM 699 N N . GLY A 1 91 ? 4.670 -17.814 -8.139 1.00 91.75 91 GLY A N 1
ATOM 700 C CA . GLY A 1 91 ? 4.742 -19.265 -7.981 1.00 91.75 91 GLY A CA 1
ATOM 701 C C . GLY A 1 91 ? 5.550 -19.690 -6.753 1.00 91.75 91 GLY A C 1
ATOM 702 O O . GLY A 1 91 ? 5.130 -20.589 -6.028 1.00 91.75 91 GLY A O 1
ATOM 703 N N . LEU A 1 92 ? 6.666 -19.014 -6.467 1.00 92.69 92 LEU A N 1
ATOM 704 C CA . LEU A 1 92 ? 7.513 -19.299 -5.307 1.00 92.69 92 LEU A CA 1
ATOM 705 C C . LEU A 1 92 ? 6.794 -18.981 -3.990 1.00 92.69 92 LEU A C 1
ATOM 707 O O . LEU A 1 92 ? 6.841 -19.789 -3.063 1.00 92.69 92 LEU A O 1
ATOM 711 N N . ILE A 1 93 ? 6.077 -17.856 -3.912 1.00 90.94 93 ILE A N 1
ATOM 712 C CA . ILE A 1 93 ? 5.291 -17.495 -2.723 1.00 90.94 93 ILE A CA 1
ATOM 713 C C . ILE A 1 93 ? 4.127 -18.472 -2.527 1.00 90.94 93 ILE A C 1
ATOM 715 O O . ILE A 1 93 ? 3.886 -18.915 -1.402 1.00 90.94 93 ILE A O 1
ATOM 719 N N . LEU A 1 94 ? 3.435 -18.859 -3.605 1.00 89.81 94 LEU A N 1
ATOM 720 C CA . LEU A 1 94 ? 2.399 -19.891 -3.539 1.00 89.81 94 LEU A CA 1
ATOM 721 C C . LEU A 1 94 ? 2.967 -21.232 -3.079 1.00 89.81 94 LEU A C 1
ATOM 723 O O . LEU A 1 94 ? 2.376 -21.878 -2.218 1.00 89.81 94 LEU A O 1
ATOM 727 N N . TYR A 1 95 ? 4.119 -21.636 -3.608 1.00 89.19 95 TYR A N 1
ATOM 728 C CA . TYR A 1 95 ? 4.794 -22.862 -3.204 1.00 89.19 95 TYR A CA 1
ATOM 729 C C . TYR A 1 95 ? 5.203 -22.825 -1.728 1.00 89.19 95 TYR A C 1
ATOM 731 O O . TYR A 1 95 ? 4.996 -23.803 -1.012 1.00 89.19 95 TYR A O 1
ATOM 739 N N . ALA A 1 96 ? 5.727 -21.696 -1.247 1.00 86.94 96 ALA A N 1
ATOM 740 C CA . ALA A 1 96 ? 6.073 -21.512 0.158 1.00 86.94 96 ALA A CA 1
ATOM 741 C C . ALA A 1 96 ? 4.836 -21.591 1.073 1.00 86.94 96 ALA A C 1
ATOM 743 O O . ALA A 1 96 ? 4.871 -22.294 2.084 1.00 86.94 96 ALA A O 1
ATOM 744 N N . GLY A 1 97 ? 3.727 -20.943 0.694 1.00 85.19 97 GLY A N 1
ATOM 745 C CA . GLY A 1 97 ? 2.449 -21.040 1.414 1.00 85.19 97 GLY A CA 1
ATOM 746 C C . GLY A 1 97 ? 1.902 -22.470 1.430 1.00 85.19 97 GLY A C 1
ATOM 747 O O . GLY A 1 97 ? 1.638 -23.040 2.490 1.00 85.19 97 GLY A O 1
ATOM 748 N N . TYR A 1 98 ? 1.876 -23.114 0.262 1.00 84.75 98 TYR A N 1
ATOM 749 C CA . TYR A 1 98 ? 1.430 -24.496 0.117 1.00 84.75 98 TYR A CA 1
ATOM 750 C C . TYR A 1 98 ? 2.289 -25.478 0.923 1.00 84.75 98 TYR A C 1
ATOM 752 O O . TYR A 1 98 ? 1.755 -26.379 1.570 1.00 84.75 98 TYR A O 1
ATOM 760 N N . ARG A 1 99 ? 3.615 -25.295 0.947 1.00 85.88 99 ARG A N 1
ATOM 761 C CA . ARG A 1 99 ? 4.524 -26.117 1.758 1.00 85.88 99 ARG A CA 1
ATOM 762 C C . ARG A 1 99 ? 4.258 -25.958 3.254 1.00 85.88 99 ARG A C 1
ATOM 764 O O . ARG A 1 99 ? 4.383 -26.941 3.979 1.00 85.88 99 ARG A O 1
ATOM 771 N N . SER A 1 100 ? 3.895 -24.757 3.704 1.00 83.00 100 SER A N 1
ATOM 772 C CA . SER A 1 100 ? 3.627 -24.480 5.117 1.00 83.00 100 SER A CA 1
ATOM 773 C C . SER A 1 100 ? 2.329 -25.125 5.602 1.00 83.00 100 SER A C 1
ATOM 775 O O . SER A 1 100 ? 2.331 -25.733 6.666 1.00 83.00 100 SER A O 1
ATOM 777 N N . ASN A 1 101 ? 1.228 -25.007 4.848 1.00 76.75 101 ASN A N 1
ATOM 778 C CA . ASN A 1 101 ? -0.104 -25.371 5.357 1.00 76.75 101 ASN A CA 1
ATOM 779 C C . ASN A 1 101 ? -0.833 -26.469 4.568 1.00 76.75 101 ASN A C 1
ATOM 781 O O . ASN A 1 101 ? -1.941 -26.846 4.952 1.00 76.75 101 ASN A O 1
ATOM 785 N N . ARG A 1 102 ? -0.259 -26.994 3.471 1.00 76.56 102 ARG A N 1
ATOM 786 C CA . ARG A 1 102 ? -0.862 -27.991 2.547 1.00 76.56 102 ARG A CA 1
ATOM 787 C C . ARG A 1 102 ? -2.293 -27.665 2.079 1.00 76.56 102 ARG A C 1
ATOM 789 O O . ARG A 1 102 ? -2.970 -28.512 1.500 1.00 76.56 102 ARG A O 1
ATOM 796 N N . ARG A 1 103 ? -2.768 -26.445 2.325 1.00 76.12 103 ARG A N 1
ATOM 797 C CA . ARG A 1 103 ? -4.100 -25.942 1.997 1.00 76.12 103 ARG A CA 1
ATOM 798 C C . ARG A 1 103 ? -3.954 -24.497 1.569 1.00 76.12 103 ARG A C 1
ATOM 800 O O . ARG A 1 103 ? -3.583 -23.650 2.374 1.00 76.12 103 ARG A O 1
ATOM 807 N N . LEU A 1 104 ? -4.274 -24.237 0.306 1.00 74.50 104 LEU A N 1
ATOM 808 C CA . LEU A 1 104 ? -4.214 -22.902 -0.267 1.00 74.50 104 LEU A CA 1
ATOM 809 C C . LEU A 1 104 ? -5.422 -22.086 0.220 1.00 74.50 104 LEU A C 1
ATOM 811 O O . LEU A 1 104 ? -6.473 -22.023 -0.417 1.00 74.50 104 LEU A O 1
ATOM 815 N N . ASN A 1 105 ? -5.302 -21.505 1.410 1.00 82.75 105 ASN A N 1
ATOM 816 C CA . ASN A 1 105 ? -6.371 -20.698 1.990 1.00 82.75 105 ASN A CA 1
ATOM 817 C C . ASN A 1 105 ? -6.479 -19.340 1.273 1.00 82.75 105 ASN A C 1
ATOM 819 O O . ASN A 1 105 ? -5.493 -18.810 0.758 1.00 82.75 105 ASN A O 1
ATOM 823 N N . LYS A 1 106 ? -7.663 -18.703 1.321 1.00 79.88 106 LYS A N 1
ATOM 824 C CA . LYS A 1 106 ? -7.885 -17.350 0.757 1.00 79.88 106 LYS A CA 1
ATOM 825 C C . LYS A 1 106 ? -6.837 -16.328 1.232 1.00 79.88 106 LYS A C 1
ATOM 827 O O . LYS A 1 106 ? -6.461 -15.436 0.479 1.00 79.88 106 LYS A O 1
ATOM 832 N N . GLY A 1 107 ? -6.338 -16.470 2.464 1.00 77.31 107 GLY A N 1
ATOM 833 C CA . GLY A 1 107 ? -5.276 -15.623 3.013 1.00 77.31 107 GLY A CA 1
ATOM 834 C C . GLY A 1 107 ? -3.926 -15.769 2.302 1.00 77.31 107 GLY A C 1
ATOM 835 O O . GLY A 1 107 ? -3.260 -14.763 2.075 1.00 77.31 107 GLY A O 1
ATOM 836 N N . GLU A 1 108 ? -3.541 -16.984 1.907 1.00 80.94 108 GLU A N 1
ATOM 837 C CA . GLU A 1 108 ? -2.276 -17.242 1.204 1.00 80.94 108 GLU A CA 1
ATOM 838 C C . GLU A 1 108 ? -2.321 -16.731 -0.236 1.00 80.94 108 GLU A C 1
ATOM 840 O O . GLU A 1 108 ? -1.361 -16.108 -0.685 1.00 80.94 108 GLU A O 1
ATOM 845 N N . MET A 1 109 ? -3.468 -16.870 -0.915 1.00 85.56 109 MET A N 1
ATOM 846 C CA . MET A 1 109 ? -3.666 -16.253 -2.232 1.00 85.56 109 MET A CA 1
ATOM 847 C C . MET A 1 109 ? -3.510 -14.730 -2.180 1.00 85.56 109 MET A C 1
ATOM 849 O O . MET A 1 109 ? -2.811 -14.161 -3.014 1.00 85.56 109 MET A O 1
ATOM 853 N N . ARG A 1 110 ? -4.087 -14.058 -1.171 1.00 86.81 110 ARG A N 1
ATOM 854 C CA . ARG A 1 110 ? -3.913 -12.603 -1.003 1.00 86.81 110 ARG A CA 1
ATOM 855 C C . ARG A 1 110 ? -2.450 -12.212 -0.788 1.00 86.81 110 ARG A C 1
ATOM 857 O O . ARG A 1 110 ? -2.004 -11.225 -1.363 1.00 86.81 110 ARG A O 1
ATOM 864 N N . ARG A 1 111 ? -1.699 -12.988 0.004 1.00 86.00 111 ARG A N 1
ATOM 865 C CA . ARG A 1 111 ? -0.264 -12.747 0.239 1.00 86.00 111 ARG A CA 1
ATOM 866 C C . ARG A 1 111 ? 0.561 -12.926 -1.033 1.00 86.00 111 ARG A C 1
ATOM 868 O O . ARG A 1 111 ? 1.418 -12.095 -1.304 1.00 86.00 111 ARG A O 1
ATOM 875 N N . ALA A 1 112 ? 0.280 -13.963 -1.821 1.00 87.62 112 ALA A N 1
ATOM 876 C CA . ALA A 1 112 ? 0.966 -14.195 -3.089 1.00 87.62 112 ALA A CA 1
ATOM 877 C C . ALA A 1 112 ? 0.698 -13.073 -4.100 1.00 87.62 112 ALA A C 1
ATOM 879 O O . ALA A 1 112 ? 1.640 -12.558 -4.695 1.00 87.62 112 ALA A O 1
ATOM 880 N N . ILE A 1 113 ? -0.561 -12.638 -4.234 1.00 86.75 113 ILE A N 1
ATOM 881 C CA . ILE A 1 113 ? -0.939 -11.523 -5.115 1.00 86.75 113 ILE A CA 1
ATOM 882 C C . ILE A 1 113 ? -0.228 -10.234 -4.681 1.00 86.75 113 ILE A C 1
ATOM 884 O O . ILE A 1 113 ? 0.413 -9.582 -5.501 1.00 86.75 113 ILE A O 1
ATOM 888 N N . ALA A 1 114 ? -0.284 -9.891 -3.389 1.00 86.00 114 ALA A N 1
ATOM 889 C CA . ALA A 1 114 ? 0.386 -8.704 -2.861 1.00 86.00 114 ALA A CA 1
ATOM 890 C C . ALA A 1 114 ? 1.909 -8.755 -3.077 1.00 86.00 114 ALA A C 1
ATOM 892 O O . ALA A 1 114 ? 2.502 -7.774 -3.519 1.00 86.00 114 ALA A O 1
ATOM 893 N N . GLY A 1 115 ? 2.538 -9.907 -2.826 1.00 85.88 115 GLY A N 1
ATOM 894 C CA . GLY A 1 115 ? 3.971 -10.096 -3.044 1.00 85.88 115 GLY A CA 1
ATOM 895 C C . GLY A 1 115 ? 4.378 -9.939 -4.511 1.00 85.88 115 GLY A C 1
ATOM 896 O O . GLY A 1 115 ? 5.355 -9.252 -4.795 1.00 85.88 115 GLY A O 1
ATOM 897 N N . ALA A 1 116 ? 3.604 -10.494 -5.447 1.00 89.25 116 ALA A N 1
ATOM 898 C CA . ALA A 1 116 ? 3.869 -10.348 -6.879 1.00 89.25 116 ALA A CA 1
ATOM 899 C C . ALA A 1 116 ? 3.764 -8.888 -7.351 1.00 89.25 116 ALA A C 1
ATOM 901 O O . ALA A 1 116 ? 4.607 -8.43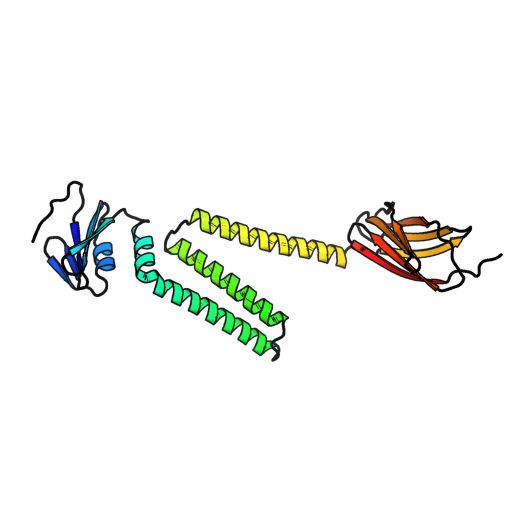5 -8.125 1.00 89.25 116 ALA A O 1
ATOM 902 N N . PHE A 1 117 ? 2.786 -8.126 -6.842 1.00 86.50 117 PHE A N 1
ATOM 903 C CA . PHE A 1 117 ? 2.691 -6.689 -7.118 1.00 86.50 117 PHE A CA 1
ATOM 904 C C . PHE A 1 117 ? 3.908 -5.923 -6.602 1.00 86.50 117 PHE A C 1
ATOM 906 O O . PHE A 1 117 ? 4.477 -5.118 -7.337 1.00 86.50 117 PHE A O 1
ATOM 913 N N . ILE A 1 118 ? 4.346 -6.201 -5.370 1.00 88.94 118 ILE A N 1
ATOM 914 C CA . ILE A 1 118 ? 5.532 -5.560 -4.790 1.00 88.94 118 ILE A CA 1
ATOM 915 C C . ILE A 1 118 ? 6.767 -5.852 -5.648 1.00 88.94 118 ILE A C 1
ATOM 917 O O . ILE A 1 118 ? 7.492 -4.920 -5.997 1.00 88.94 118 ILE A O 1
ATOM 921 N N . VAL A 1 119 ? 6.986 -7.110 -6.040 1.00 90.69 119 VAL A N 1
ATOM 922 C CA . VAL A 1 119 ? 8.106 -7.497 -6.916 1.00 90.69 119 VAL A CA 1
ATOM 923 C C . VAL A 1 119 ? 8.027 -6.777 -8.263 1.00 90.69 119 VAL A C 1
ATOM 925 O O . VAL A 1 119 ? 9.030 -6.232 -8.715 1.00 90.69 119 VAL A O 1
ATOM 928 N N . GLY A 1 120 ? 6.842 -6.696 -8.875 1.00 87.31 120 GLY A N 1
ATOM 929 C CA . GLY A 1 120 ? 6.641 -5.969 -10.131 1.00 87.31 120 GLY A CA 1
ATOM 930 C C . GLY A 1 120 ? 7.012 -4.487 -10.029 1.00 87.31 120 GLY A C 1
ATOM 931 O O . GLY A 1 120 ? 7.732 -3.973 -10.883 1.00 87.31 120 GLY A O 1
ATOM 932 N N . ILE A 1 121 ? 6.600 -3.816 -8.950 1.00 87.06 121 ILE A N 1
ATOM 933 C CA . ILE A 1 121 ? 6.956 -2.412 -8.695 1.00 87.06 121 ILE A CA 1
ATOM 934 C C . ILE A 1 121 ? 8.479 -2.255 -8.525 1.00 87.06 121 ILE A C 1
ATOM 936 O O . ILE A 1 121 ? 9.061 -1.320 -9.072 1.00 87.06 121 ILE A O 1
ATOM 940 N N . HIS A 1 122 ? 9.150 -3.184 -7.835 1.00 89.31 122 HIS A N 1
ATOM 941 C CA . HIS A 1 122 ? 10.612 -3.158 -7.695 1.00 89.31 122 HIS A CA 1
ATOM 942 C C . HIS A 1 122 ? 11.325 -3.371 -9.035 1.00 89.31 122 HIS A C 1
ATOM 944 O O . HIS A 1 122 ? 12.311 -2.693 -9.315 1.00 89.31 122 HIS A O 1
ATOM 950 N N . CYS A 1 123 ? 10.826 -4.266 -9.892 1.00 88.62 123 CYS A N 1
ATOM 951 C CA . CYS A 1 123 ? 11.365 -4.440 -11.240 1.00 88.62 123 CYS A CA 1
ATOM 952 C C . CYS A 1 123 ? 11.259 -3.146 -12.059 1.00 88.62 123 CYS A C 1
ATOM 954 O O . CYS A 1 123 ? 12.226 -2.765 -12.717 1.00 88.62 123 CYS A O 1
ATOM 956 N N . LEU A 1 124 ? 10.122 -2.445 -11.984 1.00 85.00 124 LEU A N 1
ATOM 957 C CA . LEU A 1 124 ? 9.940 -1.154 -12.656 1.00 85.00 124 LEU A CA 1
ATOM 958 C C . LEU A 1 124 ? 10.907 -0.090 -12.125 1.00 85.00 124 LEU A C 1
ATOM 960 O O . LEU A 1 124 ? 11.508 0.628 -12.922 1.00 85.00 124 LEU A O 1
ATOM 964 N N . LEU A 1 125 ? 11.119 -0.030 -10.806 1.00 86.75 125 LEU A N 1
ATOM 965 C CA . LEU A 1 125 ? 12.105 0.869 -10.202 1.00 86.75 125 LEU A CA 1
ATOM 966 C C . LEU A 1 125 ? 13.524 0.572 -10.705 1.00 86.75 125 LEU A C 1
ATOM 968 O O . LEU A 1 125 ? 14.239 1.487 -11.102 1.00 86.75 125 LEU A O 1
ATOM 972 N N . ILE A 1 126 ? 13.930 -0.701 -10.718 1.00 87.12 126 ILE A N 1
ATOM 973 C CA . ILE A 1 126 ? 15.261 -1.109 -11.192 1.00 87.12 126 ILE A CA 1
ATOM 974 C C . ILE A 1 126 ? 15.453 -0.701 -12.653 1.00 87.12 126 ILE A C 1
ATOM 976 O O . ILE A 1 126 ? 16.504 -0.175 -13.007 1.00 87.12 126 ILE A O 1
ATOM 980 N N . ILE A 1 127 ? 14.440 -0.883 -13.499 1.00 83.56 127 ILE A N 1
ATOM 981 C CA . ILE A 1 127 ? 14.501 -0.471 -14.906 1.00 83.56 127 ILE A CA 1
ATOM 982 C C . ILE A 1 127 ? 14.609 1.049 -15.025 1.00 83.56 127 ILE A C 1
ATOM 984 O O . ILE A 1 127 ? 15.458 1.537 -15.767 1.00 83.56 127 ILE A O 1
ATOM 988 N N . ALA A 1 128 ? 13.810 1.804 -14.271 1.00 82.62 128 ALA A N 1
ATOM 989 C CA . ALA A 1 128 ? 13.890 3.261 -14.275 1.00 82.62 128 ALA A CA 1
ATOM 990 C C . ALA A 1 128 ? 15.281 3.766 -13.854 1.00 82.62 128 ALA A C 1
ATOM 992 O O . ALA A 1 128 ? 15.792 4.714 -14.448 1.00 82.62 128 ALA A O 1
ATOM 993 N N . LEU A 1 129 ? 15.929 3.098 -12.892 1.00 81.75 129 LEU A N 1
ATOM 994 C CA . LEU A 1 129 ? 17.294 3.407 -12.458 1.00 81.75 129 LEU A CA 1
ATOM 995 C C . LEU A 1 129 ? 18.350 3.025 -13.506 1.00 81.75 129 LEU A C 1
ATOM 997 O O . LEU A 1 129 ? 19.226 3.831 -13.805 1.00 81.75 129 LEU A O 1
ATOM 1001 N N . VAL A 1 130 ? 18.273 1.813 -14.065 1.00 80.44 130 VAL A N 1
ATOM 1002 C CA . VAL A 1 130 ? 19.271 1.282 -15.013 1.00 80.44 130 VAL A CA 1
ATOM 1003 C C . VAL A 1 130 ? 19.235 2.013 -16.351 1.00 80.44 130 VAL A C 1
ATOM 1005 O O . VAL A 1 130 ? 20.289 2.222 -16.943 1.00 80.44 130 VAL A O 1
ATOM 1008 N N . PHE A 1 131 ? 18.043 2.386 -16.820 1.00 74.25 131 PHE A N 1
ATOM 1009 C CA . PHE A 1 131 ? 17.842 3.055 -18.107 1.00 74.25 131 PHE A CA 1
ATOM 1010 C C . PHE A 1 131 ? 17.656 4.575 -17.978 1.00 74.25 131 PHE A C 1
ATOM 1012 O O . PHE A 1 131 ? 17.388 5.242 -18.978 1.00 74.25 131 PHE A O 1
ATOM 1019 N N . ASN A 1 132 ? 17.779 5.108 -16.756 1.00 72.31 132 ASN A N 1
ATOM 1020 C CA . ASN A 1 132 ? 17.619 6.521 -16.410 1.00 72.31 132 ASN A CA 1
ATOM 1021 C C . ASN A 1 132 ? 16.330 7.151 -16.984 1.00 72.31 132 ASN A C 1
ATOM 1023 O O . ASN A 1 132 ? 16.340 8.264 -17.512 1.00 72.31 132 ASN A O 1
ATOM 1027 N N . ILE A 1 133 ? 15.221 6.408 -16.917 1.00 73.88 133 ILE A N 1
ATOM 1028 C CA . ILE A 1 133 ? 13.919 6.810 -17.467 1.00 73.88 133 ILE A CA 1
ATOM 1029 C C . ILE A 1 133 ? 13.142 7.537 -16.382 1.00 73.88 133 ILE A C 1
ATOM 1031 O O . ILE A 1 133 ? 12.759 6.903 -15.400 1.00 73.88 133 ILE A O 1
ATOM 1035 N N . GLU A 1 134 ? 12.895 8.839 -16.572 1.00 73.56 134 GLU A N 1
ATOM 1036 C CA . GLU A 1 134 ? 12.061 9.662 -15.676 1.00 73.56 134 GLU A CA 1
ATOM 1037 C C . GLU A 1 134 ? 12.380 9.418 -14.190 1.00 73.56 134 GLU A C 1
ATOM 1039 O O . GLU A 1 134 ? 11.496 9.299 -13.339 1.00 73.56 134 GLU A O 1
ATOM 1044 N N . ARG A 1 135 ? 13.679 9.269 -13.891 1.00 76.19 135 ARG A N 1
ATOM 1045 C CA . ARG A 1 135 ? 14.179 8.698 -12.637 1.00 76.19 135 ARG A CA 1
ATOM 1046 C C . ARG A 1 135 ? 13.595 9.403 -11.417 1.00 76.19 135 ARG A C 1
ATOM 1048 O O . ARG A 1 135 ? 13.155 8.745 -10.479 1.00 76.19 135 ARG A O 1
ATOM 1055 N N . ASP A 1 136 ? 13.569 10.729 -11.446 1.00 77.25 136 ASP A N 1
ATOM 1056 C CA . ASP A 1 136 ? 13.119 11.541 -10.318 1.00 77.25 136 ASP A CA 1
ATOM 1057 C C . ASP A 1 136 ? 11.609 11.397 -10.078 1.00 77.25 136 ASP A C 1
ATOM 1059 O O . ASP A 1 136 ? 11.172 11.279 -8.931 1.00 77.25 136 ASP A O 1
ATOM 1063 N N . VAL A 1 137 ? 10.814 11.294 -11.149 1.00 81.19 137 VAL A N 1
ATOM 1064 C CA . VAL A 1 137 ? 9.363 11.065 -11.069 1.00 81.19 137 VAL A CA 1
ATOM 1065 C C . VAL A 1 137 ? 9.067 9.657 -10.550 1.00 81.19 137 VAL A C 1
ATOM 1067 O O . VAL A 1 137 ? 8.241 9.488 -9.652 1.00 81.19 137 VAL A O 1
ATOM 1070 N N . VAL A 1 138 ? 9.761 8.640 -11.071 1.00 82.44 138 VAL A N 1
ATOM 1071 C CA . VAL A 1 138 ? 9.548 7.237 -10.680 1.00 82.44 138 VAL A CA 1
ATOM 1072 C C . VAL A 1 138 ? 9.978 6.988 -9.234 1.00 82.44 138 VAL A C 1
ATOM 1074 O O . VAL A 1 138 ? 9.239 6.350 -8.483 1.00 82.44 138 VAL A O 1
ATOM 1077 N N . ILE A 1 139 ? 11.132 7.517 -8.811 1.00 84.38 139 ILE A N 1
ATOM 1078 C CA . ILE A 1 139 ? 11.581 7.427 -7.414 1.00 84.38 139 ILE A CA 1
ATOM 1079 C C . ILE A 1 139 ? 10.592 8.151 -6.496 1.00 84.38 139 ILE A C 1
ATOM 1081 O O . ILE A 1 139 ? 10.218 7.599 -5.461 1.00 84.38 139 ILE A O 1
ATOM 1085 N N . GLY A 1 140 ? 10.131 9.346 -6.879 1.00 84.81 140 GLY A N 1
ATOM 1086 C CA . GLY A 1 140 ? 9.136 10.098 -6.114 1.00 84.81 140 GLY A CA 1
ATOM 1087 C C . GLY A 1 140 ? 7.835 9.315 -5.919 1.00 84.81 140 GLY A C 1
ATOM 1088 O O . GLY A 1 140 ? 7.366 9.162 -4.791 1.00 84.81 140 GLY A O 1
ATOM 1089 N N . ALA A 1 141 ? 7.290 8.741 -6.995 1.00 85.38 141 ALA A N 1
ATOM 1090 C CA . ALA A 1 141 ? 6.087 7.912 -6.938 1.00 85.38 141 ALA A CA 1
ATOM 1091 C C . ALA A 1 141 ? 6.289 6.642 -6.090 1.00 85.38 141 ALA A C 1
ATOM 1093 O O . ALA A 1 141 ? 5.415 6.272 -5.305 1.00 85.38 141 ALA A O 1
ATOM 1094 N N . TYR A 1 142 ? 7.453 5.998 -6.200 1.00 86.88 142 TYR A N 1
ATOM 1095 C CA . TYR A 1 142 ? 7.802 4.808 -5.425 1.00 86.88 142 TYR A CA 1
ATOM 1096 C C . TYR A 1 142 ? 7.893 5.098 -3.919 1.00 86.88 142 TYR A C 1
ATOM 1098 O O . TYR A 1 142 ? 7.273 4.402 -3.110 1.00 86.88 142 TYR A O 1
ATOM 1106 N N . LEU A 1 143 ? 8.614 6.156 -3.533 1.00 87.50 143 LEU A N 1
ATOM 1107 C CA . LEU A 1 143 ? 8.735 6.585 -2.137 1.00 87.50 143 LEU A CA 1
ATOM 1108 C C . LEU A 1 143 ? 7.394 7.052 -1.562 1.00 87.50 143 LEU A C 1
ATOM 1110 O O . LEU A 1 143 ? 7.088 6.745 -0.408 1.00 87.50 143 LEU A O 1
ATOM 1114 N N . GLY A 1 144 ? 6.577 7.739 -2.366 1.00 87.50 144 GLY A N 1
ATOM 1115 C CA . GLY A 1 144 ? 5.210 8.111 -2.000 1.00 87.50 144 GLY A CA 1
ATOM 1116 C C . GLY A 1 144 ? 4.335 6.885 -1.735 1.00 87.50 144 GLY A C 1
ATOM 1117 O O . GLY A 1 144 ? 3.658 6.816 -0.708 1.00 87.50 144 GLY A O 1
ATOM 1118 N N . GLY A 1 145 ? 4.413 5.874 -2.605 1.00 85.69 145 GLY A N 1
ATOM 1119 C CA . GLY A 1 145 ? 3.711 4.602 -2.437 1.00 85.69 145 GLY A CA 1
ATOM 1120 C C . GLY A 1 145 ? 4.121 3.855 -1.165 1.00 85.69 145 GLY A C 1
ATOM 1121 O O . GLY A 1 145 ? 3.256 3.459 -0.385 1.00 85.69 145 GLY A O 1
ATOM 1122 N N . ILE A 1 146 ? 5.427 3.714 -0.900 1.00 86.56 146 ILE A N 1
ATOM 1123 C CA . ILE A 1 146 ? 5.919 3.083 0.339 1.00 86.56 146 ILE A CA 1
ATOM 1124 C C . ILE A 1 146 ? 5.478 3.868 1.571 1.00 86.56 146 ILE A C 1
ATOM 1126 O O . ILE A 1 146 ? 5.013 3.265 2.536 1.00 86.56 146 ILE A O 1
ATOM 1130 N N . SER A 1 147 ? 5.588 5.196 1.540 1.00 84.00 147 SER A N 1
ATOM 1131 C CA . SER A 1 147 ? 5.155 6.055 2.647 1.00 84.00 147 SER A CA 1
ATOM 1132 C C . SER A 1 147 ? 3.664 5.893 2.934 1.00 84.00 147 SER A C 1
ATOM 1134 O O . SER A 1 147 ? 3.273 5.808 4.094 1.00 84.00 147 SER A O 1
ATOM 1136 N N . SER A 1 148 ? 2.833 5.771 1.895 1.00 86.38 148 SER A N 1
ATOM 1137 C CA . SER A 1 148 ? 1.398 5.507 2.042 1.00 86.38 148 SER A CA 1
ATOM 1138 C C . SER A 1 148 ? 1.124 4.134 2.665 1.00 86.38 148 SER A C 1
ATOM 1140 O O . SER A 1 148 ? 0.346 4.040 3.613 1.00 86.38 148 SER A O 1
ATOM 1142 N N . ILE A 1 149 ? 1.806 3.080 2.200 1.00 83.94 149 ILE A N 1
ATOM 1143 C CA . ILE A 1 149 ? 1.671 1.725 2.760 1.00 83.94 149 ILE A CA 1
ATOM 1144 C C . ILE A 1 149 ? 2.116 1.698 4.226 1.00 83.94 149 ILE A C 1
ATOM 1146 O O . ILE A 1 149 ? 1.414 1.137 5.066 1.00 83.94 149 ILE A O 1
ATOM 1150 N N . MET A 1 150 ? 3.254 2.319 4.544 1.00 81.44 150 MET A N 1
ATOM 1151 C CA . MET A 1 150 ? 3.752 2.423 5.915 1.00 81.44 150 MET A CA 1
ATOM 1152 C C . MET A 1 150 ? 2.801 3.234 6.793 1.00 81.44 150 MET A C 1
ATOM 1154 O O . MET A 1 150 ? 2.474 2.792 7.889 1.00 81.44 150 MET A O 1
ATOM 1158 N N . GLY A 1 151 ? 2.298 4.370 6.306 1.00 82.56 151 GLY A N 1
ATOM 1159 C CA . GLY A 1 151 ? 1.312 5.185 7.013 1.00 82.56 151 GLY A CA 1
ATOM 1160 C C . GLY A 1 151 ? 0.026 4.415 7.307 1.00 82.56 151 GLY A C 1
ATOM 1161 O O . GLY A 1 151 ? -0.466 4.453 8.431 1.00 82.56 151 GLY A O 1
ATOM 1162 N N . PHE A 1 152 ? -0.478 3.640 6.344 1.00 82.75 152 PHE A N 1
ATOM 1163 C CA . PHE A 1 152 ? -1.637 2.772 6.555 1.00 82.75 152 PHE A CA 1
ATOM 1164 C C . PHE A 1 152 ? -1.339 1.645 7.552 1.00 82.75 152 PHE A C 1
ATOM 1166 O O . PHE A 1 152 ? -2.139 1.377 8.448 1.00 82.75 152 PHE A O 1
ATOM 1173 N N . TYR A 1 153 ? -0.181 0.990 7.433 1.00 81.25 153 TYR A N 1
ATOM 1174 C CA . TYR A 1 153 ? 0.216 -0.087 8.337 1.00 81.25 153 TYR A CA 1
ATOM 1175 C C . TYR A 1 153 ? 0.350 0.408 9.780 1.00 81.25 153 TYR A C 1
ATOM 1177 O O . TYR A 1 153 ? -0.282 -0.154 10.671 1.00 81.25 153 TYR A O 1
ATOM 1185 N N . PHE A 1 154 ? 1.109 1.481 10.013 1.00 77.31 154 PHE A N 1
ATOM 1186 C CA . PHE A 1 154 ? 1.268 2.047 11.350 1.00 77.31 154 PHE A CA 1
ATOM 1187 C C . PHE A 1 154 ? -0.031 2.656 11.869 1.00 77.31 154 PHE A C 1
ATOM 1189 O O . PHE A 1 154 ? -0.390 2.373 13.001 1.00 77.31 154 PHE A O 1
ATOM 1196 N N . GLY A 1 155 ? -0.793 3.379 11.044 1.00 74.50 155 GLY A N 1
ATOM 1197 C CA . GLY A 1 155 ? -2.096 3.914 11.448 1.00 74.50 155 GLY A CA 1
ATOM 1198 C C . GLY A 1 155 ? -3.076 2.817 11.872 1.00 74.50 155 GLY A C 1
ATOM 1199 O O . GLY A 1 155 ? -3.680 2.901 12.938 1.00 74.50 155 GLY A O 1
ATOM 1200 N N . SER A 1 156 ? -3.182 1.739 11.089 1.00 75.88 156 SER A N 1
ATOM 1201 C CA . SER A 1 156 ? -4.035 0.594 11.439 1.00 75.88 156 SER A CA 1
ATOM 1202 C C . SER A 1 156 ? -3.551 -0.142 12.690 1.00 75.88 156 SER A C 1
ATOM 1204 O O . SER A 1 156 ? -4.371 -0.549 13.509 1.00 75.88 156 SER A O 1
ATOM 1206 N N . ARG A 1 157 ? -2.232 -0.271 12.885 1.00 72.31 157 ARG A N 1
ATOM 1207 C CA . ARG A 1 157 ? -1.649 -0.874 14.090 1.00 72.31 157 ARG A CA 1
ATOM 1208 C C . ARG A 1 157 ? -1.861 -0.021 15.329 1.00 72.31 157 ARG A C 1
ATOM 1210 O O . ARG A 1 157 ? -2.186 -0.589 16.359 1.00 72.31 157 ARG A O 1
ATOM 1217 N N . THR A 1 158 ? -1.733 1.301 15.242 1.00 69.56 158 THR A N 1
ATOM 1218 C CA . THR A 1 158 ? -2.011 2.201 16.366 1.00 69.56 158 THR A CA 1
ATOM 1219 C C . THR A 1 158 ? -3.481 2.134 16.769 1.00 69.56 158 THR A C 1
ATOM 1221 O O . THR A 1 158 ? -3.762 2.059 17.957 1.00 69.56 158 THR A O 1
ATOM 1224 N N . LEU A 1 159 ? -4.413 2.068 15.810 1.00 63.75 159 LEU A N 1
ATOM 1225 C CA . LEU A 1 159 ? -5.840 1.874 16.102 1.00 63.75 159 LEU A CA 1
ATOM 1226 C C . LEU A 1 159 ? -6.122 0.504 16.728 1.00 63.75 159 LEU A C 1
ATOM 1228 O O . LEU A 1 159 ? -6.869 0.407 17.695 1.00 63.75 159 LEU A O 1
ATOM 1232 N N . GLN A 1 160 ? -5.505 -0.556 16.205 1.00 66.31 160 GLN A N 1
ATOM 1233 C CA . GLN A 1 160 ? -5.681 -1.906 16.735 1.00 66.31 160 GLN A CA 1
ATOM 1234 C C . GLN A 1 160 ? -5.068 -2.052 18.133 1.00 66.31 160 GLN A C 1
ATOM 1236 O O . GLN A 1 160 ? -5.665 -2.677 18.998 1.00 66.31 160 GLN A O 1
ATOM 1241 N N . GLN A 1 161 ? -3.916 -1.430 18.377 1.00 61.81 161 GLN A N 1
ATOM 1242 C CA . GLN A 1 161 ? -3.266 -1.399 19.682 1.00 61.81 161 GLN A CA 1
ATOM 1243 C C . GLN A 1 161 ? -4.019 -0.497 20.664 1.00 61.81 161 GLN A C 1
ATOM 1245 O O . GLN A 1 161 ? -4.140 -0.864 21.818 1.00 61.81 161 GLN A O 1
ATOM 1250 N N . GLN A 1 162 ? -4.616 0.617 20.232 1.00 59.09 162 GLN A N 1
ATOM 1251 C CA . GLN A 1 162 ? -5.568 1.357 21.068 1.00 59.09 162 GLN A CA 1
ATOM 1252 C C . GLN A 1 162 ? -6.794 0.506 21.401 1.00 59.09 162 GLN A C 1
ATOM 1254 O O . GLN A 1 162 ? -7.252 0.535 22.529 1.00 59.09 162 GLN A O 1
ATOM 1259 N N . GLN A 1 163 ? -7.286 -0.312 20.474 1.00 60.19 163 GLN A N 1
ATOM 1260 C CA . GLN A 1 163 ? -8.400 -1.217 20.748 1.00 60.19 163 GLN A CA 1
ATOM 1261 C C . GLN A 1 163 ? -8.018 -2.387 21.679 1.00 60.19 163 GLN A C 1
ATOM 1263 O O . GLN A 1 163 ? -8.860 -2.859 22.438 1.00 60.19 163 GLN A O 1
ATOM 1268 N N . GLU A 1 164 ? -6.767 -2.861 21.625 1.00 58.19 164 GLU A N 1
ATOM 1269 C CA . GLU A 1 164 ? -6.253 -3.983 22.431 1.00 58.19 164 GLU A CA 1
ATOM 1270 C C . GLU A 1 164 ? -5.691 -3.549 23.804 1.00 58.19 164 GLU A C 1
ATOM 1272 O O . GLU A 1 164 ? -5.901 -4.246 24.794 1.00 58.19 164 GLU A O 1
ATOM 1277 N N . GLU A 1 165 ? -5.003 -2.407 23.891 1.00 51.25 165 GLU A N 1
ATOM 1278 C CA . GLU A 1 165 ? -4.390 -1.855 25.115 1.00 51.25 165 GLU A CA 1
ATOM 1279 C C . GLU A 1 165 ? -5.258 -0.778 25.789 1.00 51.25 165 GLU A C 1
ATOM 1281 O O . GLU A 1 165 ? -5.100 -0.512 26.981 1.00 51.25 165 GLU A O 1
ATOM 1286 N N . GLY A 1 166 ? -6.184 -0.159 25.056 1.00 46.94 166 GLY A N 1
ATOM 1287 C CA . GLY A 1 166 ? -6.920 1.031 25.472 1.00 46.94 166 GLY A CA 1
ATOM 1288 C C . GLY A 1 166 ? -8.429 0.891 25.321 1.00 46.94 166 GLY A C 1
ATOM 1289 O O . GLY A 1 166 ? -9.041 1.562 24.500 1.00 46.94 166 GLY A O 1
ATOM 1290 N N . GLY A 1 167 ? -9.054 0.115 26.202 1.00 56.22 167 GLY A N 1
ATOM 1291 C CA . GLY A 1 167 ? -10.380 0.522 26.646 1.00 56.22 167 GLY A CA 1
ATOM 1292 C C . GLY A 1 167 ? -11.341 -0.582 26.997 1.00 56.22 167 GLY A C 1
ATOM 1293 O O . GLY A 1 167 ? -12.146 -1.016 26.178 1.00 56.22 167 GLY A O 1
ATOM 1294 N N . ASN A 1 168 ? -11.330 -0.960 28.272 1.00 74.50 168 ASN A N 1
ATOM 1295 C CA . ASN A 1 168 ? -12.477 -1.640 28.840 1.00 74.50 168 ASN A CA 1
ATOM 1296 C C . ASN A 1 168 ? -13.485 -0.560 29.255 1.00 74.50 168 ASN A C 1
ATOM 1298 O O . ASN A 1 168 ? -13.412 0.001 30.350 1.00 74.50 168 ASN A O 1
ATOM 1302 N N . LEU A 1 169 ? -14.368 -0.202 28.327 1.00 86.31 169 LEU A N 1
ATOM 1303 C CA . LEU A 1 169 ? -15.603 0.474 28.687 1.00 86.31 169 LEU A CA 1
ATOM 1304 C C . LEU A 1 169 ? -16.506 -0.578 29.328 1.00 86.31 169 LEU A C 1
ATOM 1306 O O . LEU A 1 169 ? -16.758 -1.622 28.731 1.00 86.31 169 LEU A O 1
ATOM 1310 N N . GLU A 1 170 ? -16.969 -0.323 30.542 1.00 91.50 170 GLU A N 1
ATOM 1311 C CA . GLU A 1 170 ? -17.753 -1.288 31.309 1.00 91.50 170 GLU A CA 1
ATOM 1312 C C . GLU A 1 170 ? -19.055 -0.651 31.778 1.00 91.50 170 GLU A C 1
ATOM 1314 O O . GLU A 1 170 ? -19.078 0.510 32.190 1.00 91.50 170 GLU A O 1
ATOM 1319 N N . ILE A 1 171 ? -20.140 -1.420 31.726 1.00 92.75 171 I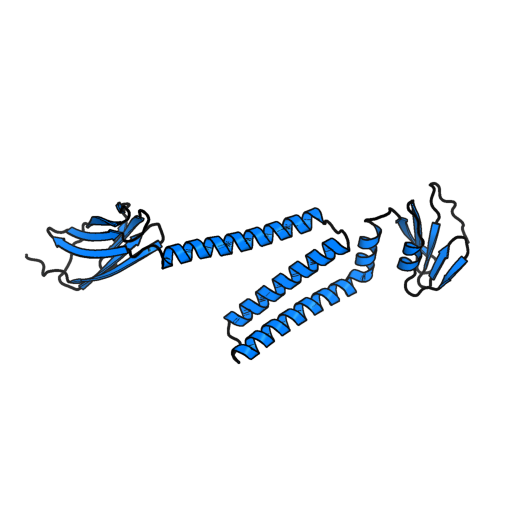LE A N 1
ATOM 1320 C CA . ILE A 1 171 ? -21.405 -1.036 32.345 1.00 92.75 171 ILE A CA 1
ATOM 1321 C C . ILE A 1 171 ? -21.365 -1.581 33.772 1.00 92.75 171 ILE A C 1
ATOM 1323 O O . ILE A 1 171 ? -21.567 -2.768 33.980 1.00 92.75 171 ILE A O 1
ATOM 1327 N N . GLU A 1 172 ? -21.075 -0.737 34.760 1.00 91.56 172 GLU A N 1
ATOM 1328 C CA . GLU A 1 172 ? -20.968 -1.203 36.150 1.00 91.56 172 GLU A CA 1
ATOM 1329 C C . GLU A 1 172 ? -22.316 -1.589 36.742 1.00 91.56 172 GLU A C 1
ATOM 1331 O O . GLU A 1 172 ? -22.414 -2.490 37.572 1.00 91.56 172 GLU A O 1
ATOM 1336 N N . ASN A 1 173 ? -23.351 -0.835 36.377 1.00 92.88 173 ASN A N 1
ATOM 1337 C CA . ASN A 1 173 ? -24.681 -1.013 36.922 1.00 92.88 173 ASN A CA 1
ATOM 1338 C C . ASN A 1 173 ? -25.730 -0.372 36.013 1.00 92.88 173 ASN A C 1
ATOM 1340 O O . ASN A 1 173 ? -25.478 0.660 35.385 1.00 92.88 173 ASN A O 1
ATOM 1344 N N . VAL A 1 174 ? -26.928 -0.948 36.012 1.00 93.31 174 VAL A N 1
ATOM 1345 C CA . VAL A 1 174 ? -28.120 -0.367 35.393 1.00 93.31 174 VAL A CA 1
ATOM 1346 C C . VAL A 1 174 ? -29.225 -0.353 36.428 1.00 93.31 174 VAL A C 1
ATOM 1348 O O . VAL A 1 174 ? -29.669 -1.401 36.899 1.00 93.31 174 VAL A O 1
ATOM 1351 N N . GLU A 1 175 ? -29.672 0.845 36.779 1.00 93.06 175 GLU A N 1
ATOM 1352 C CA . GLU A 1 175 ? -30.711 1.044 37.774 1.00 93.06 175 GLU A CA 1
ATOM 1353 C C . GLU A 1 175 ? -31.998 1.551 37.121 1.00 93.06 175 GLU A C 1
ATOM 1355 O O . GLU A 1 175 ? -31.986 2.499 36.343 1.00 93.06 175 GLU A O 1
ATOM 1360 N N . PHE A 1 176 ? -33.117 0.908 37.451 1.00 90.00 176 PHE A N 1
ATOM 1361 C CA . PHE A 1 176 ? -34.449 1.256 36.961 1.00 90.00 176 PHE A CA 1
ATOM 1362 C C . PHE A 1 176 ? -35.214 1.953 38.095 1.00 90.00 176 PHE A C 1
ATOM 1364 O O . PHE A 1 176 ? -35.580 1.296 39.075 1.00 90.00 176 PHE A O 1
ATOM 1371 N N . LYS A 1 177 ? -35.428 3.272 37.998 1.00 86.69 177 LYS A N 1
ATOM 1372 C CA . LYS A 1 177 ? -36.074 4.092 39.040 1.00 86.69 177 LYS A CA 1
ATOM 1373 C C . LYS A 1 177 ? -36.896 5.225 38.435 1.00 86.69 177 LYS A C 1
ATOM 1375 O O . LYS A 1 177 ? -36.468 5.852 37.479 1.00 86.69 177 LYS A O 1
ATOM 1380 N N . ASP A 1 178 ? -38.063 5.493 39.020 1.00 81.75 178 ASP A N 1
ATOM 1381 C CA . ASP A 1 178 ? -38.877 6.689 38.744 1.00 81.75 178 ASP A CA 1
ATOM 1382 C C . ASP A 1 178 ? -39.166 6.950 37.248 1.00 81.75 178 ASP A C 1
ATOM 1384 O O . ASP A 1 178 ? -39.130 8.085 36.781 1.00 81.75 178 ASP A O 1
ATOM 1388 N N . GLY A 1 179 ? -39.426 5.888 36.472 1.00 82.38 179 GLY A N 1
ATOM 1389 C CA . GLY A 1 179 ? -39.677 5.980 35.023 1.00 82.38 179 GLY A CA 1
ATOM 1390 C C . GLY A 1 179 ? -38.433 6.253 34.165 1.00 82.38 179 GLY A C 1
ATOM 1391 O O . GLY A 1 179 ? -38.549 6.425 32.954 1.00 82.38 179 GLY A O 1
ATOM 1392 N N . LYS A 1 180 ? -37.244 6.254 34.776 1.00 89.19 180 LYS A N 1
ATOM 1393 C CA . LYS A 1 180 ? -35.947 6.413 34.119 1.00 89.19 180 LYS A CA 1
ATOM 1394 C C . LYS A 1 180 ? -35.047 5.199 34.316 1.00 89.19 180 LYS A C 1
ATOM 1396 O O . LYS A 1 180 ? -35.161 4.440 35.283 1.00 89.19 180 LYS A O 1
ATOM 1401 N N . VAL A 1 181 ? -34.094 5.056 33.404 1.00 92.31 181 VAL A N 1
ATOM 1402 C CA . VAL A 1 181 ? -32.997 4.098 33.522 1.00 92.31 181 VAL A CA 1
ATOM 1403 C C . VAL A 1 181 ? -31.689 4.855 33.663 1.00 92.31 181 VAL A C 1
ATOM 1405 O O . VAL A 1 181 ? -31.348 5.678 32.818 1.00 92.31 181 VAL A O 1
ATOM 1408 N N . VAL A 1 182 ? -30.952 4.562 34.730 1.00 94.38 182 VAL A N 1
ATOM 1409 C CA . VAL A 1 182 ? -29.629 5.125 34.997 1.00 94.38 182 VAL A CA 1
ATOM 1410 C C . VAL A 1 182 ? -28.580 4.081 34.648 1.00 94.38 182 VAL A C 1
ATOM 1412 O O . VAL A 1 182 ? -28.455 3.056 35.321 1.00 94.38 182 VAL A O 1
ATOM 1415 N N . VAL A 1 183 ? -27.815 4.336 33.590 1.00 95.19 183 VAL A N 1
ATOM 1416 C CA . VAL A 1 183 ? -26.719 3.471 33.143 1.00 95.19 183 VAL A CA 1
ATOM 1417 C C . VAL A 1 183 ? -25.409 4.032 33.685 1.00 95.19 183 VAL A C 1
ATOM 1419 O O . VAL A 1 183 ? -25.021 5.151 33.357 1.00 95.19 183 VAL A O 1
ATOM 1422 N N . SER A 1 184 ? -24.730 3.263 34.532 1.00 95.75 184 SER A N 1
ATOM 1423 C CA . SER A 1 184 ? -23.429 3.630 35.101 1.00 95.75 184 SER A CA 1
ATOM 1424 C C . SER A 1 184 ? -22.322 3.061 34.228 1.00 95.75 184 SER A C 1
ATOM 1426 O O . SER A 1 184 ? -22.153 1.845 34.156 1.00 95.75 184 SER A O 1
ATOM 1428 N N . VAL A 1 185 ? -21.585 3.937 33.553 1.00 94.44 185 VAL A N 1
ATOM 1429 C CA . VAL A 1 185 ? -20.535 3.561 32.606 1.00 94.44 185 VAL A CA 1
ATOM 1430 C C . VAL A 1 185 ? -19.181 3.939 33.191 1.00 94.44 185 VAL A C 1
ATOM 1432 O O . VAL A 1 185 ? -18.931 5.115 33.460 1.00 94.44 185 VAL A O 1
ATOM 1435 N N . ARG A 1 186 ? -18.302 2.951 33.386 1.00 93.62 186 ARG A N 1
ATOM 1436 C CA . ARG A 1 186 ? -16.910 3.165 33.790 1.00 93.62 186 ARG A CA 1
ATOM 1437 C C . ARG A 1 186 ? -16.014 3.213 32.564 1.00 93.62 186 ARG A C 1
ATOM 1439 O O . ARG A 1 186 ? -15.952 2.261 31.785 1.00 93.62 186 ARG A O 1
ATOM 1446 N N . ASN A 1 187 ? -15.251 4.291 32.455 1.00 92.31 187 ASN A N 1
ATOM 1447 C CA . ASN A 1 187 ? -14.161 4.395 31.506 1.00 92.31 187 ASN A CA 1
ATOM 1448 C C . ASN A 1 187 ? -12.872 3.851 32.147 1.00 92.31 187 ASN A C 1
ATOM 1450 O O . ASN A 1 187 ? -12.252 4.528 32.965 1.00 92.31 187 ASN A O 1
ATOM 1454 N N . ARG A 1 188 ? -12.454 2.629 31.786 1.00 88.62 188 ARG A N 1
ATOM 1455 C CA . ARG A 1 188 ? -11.123 2.101 32.155 1.00 88.62 188 ARG A CA 1
ATOM 1456 C C . ARG A 1 188 ? -10.061 2.346 31.073 1.00 88.62 188 ARG A C 1
ATOM 1458 O O . ARG A 1 188 ? -8.977 1.772 31.153 1.00 88.62 188 ARG A O 1
ATOM 1465 N N . CYS A 1 189 ? -10.371 3.129 30.042 1.00 84.06 189 CYS A N 1
ATOM 1466 C CA . CYS A 1 189 ? -9.404 3.537 29.026 1.00 84.06 189 CYS A CA 1
ATOM 1467 C C . CYS A 1 189 ? -8.399 4.524 29.632 1.00 84.06 189 CYS A C 1
ATOM 1469 O O . CYS A 1 189 ? -8.678 5.165 30.641 1.00 84.06 189 CYS A O 1
ATOM 1471 N N . SER A 1 190 ? -7.240 4.677 28.989 1.00 83.88 190 SER A N 1
ATOM 1472 C CA . SER A 1 190 ? -6.248 5.703 29.341 1.00 83.88 190 SER A CA 1
ATOM 1473 C C . SER A 1 190 ? -6.594 7.097 28.804 1.00 83.88 190 SER A C 1
ATOM 1475 O O . SER A 1 190 ? -5.910 8.060 29.141 1.00 83.88 190 SER A O 1
ATOM 1477 N N . MET A 1 191 ? -7.625 7.2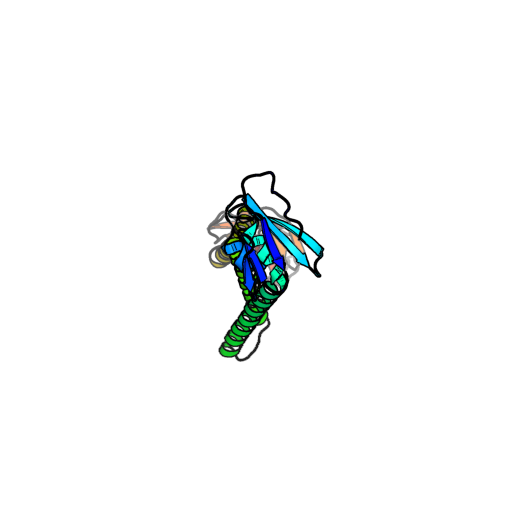00 27.963 1.00 86.12 191 MET A N 1
ATOM 1478 C CA . MET A 1 191 ? -8.108 8.433 27.342 1.00 86.12 191 MET A CA 1
ATOM 1479 C C . MET A 1 191 ? -9.558 8.704 27.738 1.00 86.12 191 MET A C 1
ATOM 1481 O O . MET A 1 191 ? -10.290 7.778 28.099 1.00 86.12 191 MET A O 1
ATOM 1485 N N . ASP A 1 192 ? -9.962 9.965 27.653 1.00 90.56 192 ASP A N 1
ATOM 1486 C CA . ASP A 1 192 ? -11.361 10.365 27.784 1.00 90.56 192 ASP A CA 1
ATOM 1487 C C . ASP A 1 192 ? -12.156 9.798 26.599 1.00 90.56 192 ASP A C 1
ATOM 1489 O O . ASP A 1 192 ? -11.622 9.659 25.495 1.00 90.56 192 ASP A O 1
ATOM 1493 N N . VAL A 1 193 ? -13.408 9.410 26.838 1.00 91.25 193 VAL A N 1
ATOM 1494 C CA . VAL A 1 193 ? -14.270 8.793 25.816 1.00 91.25 193 VAL A CA 1
ATOM 1495 C C . VAL A 1 193 ? -15.604 9.510 25.746 1.00 91.25 193 VAL A C 1
ATOM 1497 O O . VAL A 1 193 ? -16.144 9.918 26.776 1.00 91.25 193 VAL A O 1
ATOM 1500 N N . VAL A 1 194 ? -16.166 9.627 24.546 1.00 93.81 194 VAL A N 1
ATOM 1501 C CA . VAL A 1 194 ? -17.482 10.243 24.347 1.00 93.81 194 VAL A CA 1
ATOM 1502 C C . VAL A 1 194 ? -18.504 9.170 24.013 1.00 93.81 194 VAL A C 1
ATOM 1504 O O . VAL A 1 194 ? -18.480 8.591 22.926 1.00 93.81 194 VAL A O 1
ATOM 1507 N N . VAL A 1 195 ? -19.437 8.926 24.934 1.00 93.50 195 VAL A N 1
ATOM 1508 C CA . VAL A 1 195 ? -20.597 8.069 24.676 1.00 93.50 195 VAL A CA 1
ATOM 1509 C C . VAL A 1 195 ? -21.537 8.810 23.735 1.00 93.50 195 VAL A C 1
ATOM 1511 O O . VAL A 1 195 ? -22.073 9.862 24.093 1.00 93.50 195 VAL A O 1
ATOM 1514 N N . ASP A 1 196 ? -21.718 8.259 22.535 1.00 95.19 196 ASP A N 1
ATOM 1515 C CA . ASP A 1 196 ? -22.553 8.841 21.484 1.00 95.19 196 ASP A CA 1
ATOM 1516 C C . ASP A 1 196 ? -23.929 8.171 21.374 1.00 95.19 196 ASP A C 1
ATOM 1518 O O . ASP A 1 196 ? -24.909 8.804 20.982 1.00 95.19 196 ASP A O 1
ATOM 1522 N N . ALA A 1 197 ? -24.022 6.900 21.769 1.00 95.06 197 ALA A N 1
ATOM 1523 C CA . ALA A 1 197 ? -25.264 6.151 21.714 1.00 95.06 197 ALA A CA 1
ATOM 1524 C C . ALA A 1 197 ? -25.389 5.115 22.834 1.00 95.06 197 ALA A C 1
ATOM 1526 O O . ALA A 1 197 ? -24.462 4.353 23.129 1.00 95.06 197 ALA A O 1
ATOM 1527 N N . VAL A 1 198 ? -26.593 5.011 23.396 1.00 95.75 198 VAL A N 1
ATOM 1528 C CA . VAL A 1 198 ? -26.990 3.929 24.305 1.00 95.75 198 VAL A CA 1
ATOM 1529 C C . VAL A 1 198 ? -28.209 3.210 23.738 1.00 95.75 198 VAL A C 1
ATOM 1531 O O . VAL A 1 198 ? -29.139 3.823 23.222 1.00 95.75 198 VAL A O 1
ATOM 1534 N N . TYR A 1 199 ? -28.210 1.883 23.830 1.00 95.19 199 TYR A N 1
ATOM 1535 C CA . TYR A 1 199 ? -29.302 1.027 23.393 1.00 95.19 199 TYR A CA 1
ATOM 1536 C C . TYR A 1 199 ? -29.837 0.232 24.578 1.00 95.19 199 TYR A C 1
ATOM 1538 O O . TYR A 1 199 ? -29.068 -0.452 25.250 1.00 95.19 199 TYR A O 1
ATOM 1546 N N . ILE A 1 200 ? -31.151 0.261 24.800 1.00 93.88 200 ILE A N 1
ATOM 1547 C CA . ILE A 1 200 ? -31.827 -0.527 25.842 1.00 93.88 200 ILE A CA 1
ATOM 1548 C C . ILE A 1 200 ? -32.937 -1.337 25.178 1.00 93.88 200 ILE A C 1
ATOM 1550 O O . ILE A 1 200 ? -33.855 -0.773 24.586 1.00 93.88 200 ILE A O 1
ATOM 1554 N N . GLY A 1 201 ? -32.839 -2.670 25.212 1.00 89.44 201 GLY A N 1
ATOM 1555 C CA . GLY A 1 201 ? -33.856 -3.549 24.616 1.00 89.44 201 GLY A CA 1
ATOM 1556 C C . GLY A 1 201 ? -34.056 -3.351 23.107 1.00 89.44 201 GLY A C 1
ATOM 1557 O O . GLY A 1 201 ? -35.116 -3.670 22.582 1.00 89.44 201 GLY A O 1
ATOM 1558 N N . GLY A 1 202 ? -33.059 -2.794 22.412 1.00 87.31 202 GLY A N 1
ATOM 1559 C CA . GLY A 1 202 ? -33.139 -2.437 20.992 1.00 87.31 202 GLY A CA 1
ATOM 1560 C C . GLY A 1 202 ? -33.622 -1.009 20.705 1.00 87.31 202 GLY A C 1
ATOM 1561 O O . GLY A 1 202 ? -33.494 -0.569 19.565 1.00 87.31 202 GLY A O 1
ATOM 1562 N N . LYS A 1 203 ? -34.107 -0.258 21.705 1.00 92.50 203 LYS A N 1
ATOM 1563 C CA . LYS A 1 203 ? -34.403 1.177 21.561 1.00 92.50 203 LYS A CA 1
ATOM 1564 C C . LYS A 1 203 ? -33.110 1.984 21.629 1.00 92.50 203 LYS A C 1
ATOM 1566 O O . LYS A 1 203 ? -32.277 1.718 22.489 1.00 92.50 203 LYS A O 1
ATOM 1571 N N . HIS A 1 204 ? -32.967 2.947 20.726 1.00 93.88 204 HIS A N 1
ATOM 1572 C CA . HIS A 1 204 ? -31.782 3.785 20.565 1.00 93.88 204 HIS A CA 1
ATOM 1573 C C . HIS A 1 204 ? -31.942 5.147 21.246 1.00 93.88 204 HIS A C 1
ATOM 1575 O O . HIS A 1 204 ? -33.007 5.759 21.143 1.00 93.88 204 HIS A O 1
ATOM 1581 N N . PHE A 1 205 ? -30.870 5.619 21.879 1.00 94.62 205 PHE A N 1
ATOM 1582 C CA . PHE A 1 205 ? -30.756 6.935 22.494 1.00 94.62 205 PHE A CA 1
ATOM 1583 C C . PHE A 1 205 ? -29.446 7.593 22.062 1.00 94.62 205 PHE A C 1
ATOM 1585 O O . PHE A 1 205 ? -28.374 7.108 22.423 1.00 94.62 205 PHE A O 1
ATOM 1592 N N . ASP A 1 206 ? -29.547 8.692 21.317 1.00 93.00 206 ASP A N 1
ATOM 1593 C CA . ASP A 1 206 ? -28.412 9.547 20.969 1.00 93.00 206 ASP A CA 1
ATOM 1594 C C . ASP A 1 206 ? -28.079 10.477 22.138 1.00 93.00 206 ASP A C 1
ATOM 1596 O O . ASP A 1 206 ? -28.953 11.174 22.660 1.00 93.00 206 ASP A O 1
ATOM 1600 N N . LEU A 1 207 ? -26.808 10.527 22.524 1.00 93.56 207 LEU A N 1
ATOM 1601 C CA . LEU A 1 207 ? -26.293 11.468 23.520 1.00 93.56 207 LEU A CA 1
ATOM 1602 C C . LEU A 1 207 ? -24.850 11.856 23.194 1.00 93.56 207 LEU A C 1
ATOM 1604 O O . LEU A 1 207 ? -24.287 11.396 22.212 1.00 93.56 207 LEU A O 1
ATOM 1608 N N . LYS A 1 208 ? -24.268 12.784 23.952 1.00 92.75 208 LYS A N 1
ATOM 1609 C CA . LYS A 1 208 ? -22.860 13.190 23.809 1.00 92.75 208 LYS A CA 1
ATOM 1610 C C . LYS A 1 208 ? -22.283 13.448 25.189 1.00 92.75 208 LYS A C 1
ATOM 1612 O O . LYS A 1 208 ? -22.031 14.590 25.562 1.00 92.75 208 LYS A O 1
ATOM 1617 N N . GLU A 1 209 ? -22.152 12.377 25.959 1.00 94.00 209 GLU A N 1
ATOM 1618 C CA . GLU A 1 209 ? -21.624 12.441 27.319 1.00 94.00 209 GLU A CA 1
ATOM 1619 C C . GLU A 1 209 ? -20.155 12.037 27.319 1.00 94.00 209 GLU A C 1
ATOM 1621 O O . GLU A 1 209 ? -19.795 10.927 26.925 1.00 94.00 209 GLU A O 1
ATOM 1626 N N . GLU A 1 210 ? -19.304 12.946 27.776 1.00 94.56 210 GLU A N 1
ATOM 1627 C CA . GLU A 1 210 ? -17.883 12.689 27.966 1.00 94.56 210 GLU A CA 1
ATOM 1628 C C . GLU A 1 210 ? -17.647 12.000 29.316 1.00 94.56 210 GLU A C 1
ATOM 1630 O O . GLU A 1 210 ? -18.160 12.426 30.358 1.00 94.56 210 GLU A O 1
ATOM 1635 N N . ILE A 1 211 ? -16.868 10.920 29.291 1.00 93.19 211 ILE A N 1
ATOM 1636 C CA . ILE A 1 211 ? -16.456 10.159 30.467 1.00 93.19 211 ILE A CA 1
ATOM 1637 C C . ILE A 1 211 ? -14.932 10.241 30.569 1.00 93.19 211 ILE A C 1
ATOM 1639 O O . ILE A 1 211 ? -14.232 9.569 29.802 1.00 93.19 211 ILE A O 1
ATOM 1643 N N . PRO A 1 212 ? -14.396 11.020 31.523 1.00 93.12 212 PRO 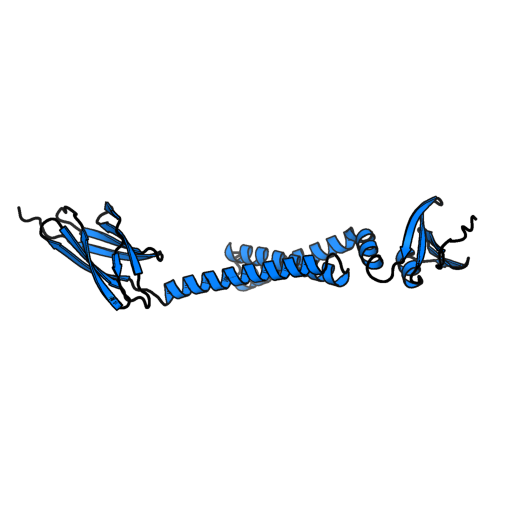A N 1
ATOM 1644 C CA . PRO A 1 212 ? -12.960 11.113 31.728 1.00 93.12 212 PRO A CA 1
ATOM 1645 C C . PRO A 1 212 ? -12.301 9.756 32.006 1.00 93.12 212 PRO A C 1
ATOM 1647 O O . PRO A 1 212 ? -12.911 8.862 32.605 1.00 93.12 212 PRO A O 1
ATOM 1650 N N . SER A 1 213 ? -11.043 9.619 31.608 1.00 91.12 213 SER A N 1
ATOM 1651 C CA . SER A 1 213 ? -10.184 8.460 31.858 1.00 91.12 213 SER A CA 1
ATOM 1652 C C . SER A 1 213 ? -10.202 8.043 33.336 1.00 91.12 213 SER A C 1
ATOM 1654 O O . SER A 1 213 ? -10.024 8.863 34.239 1.00 91.12 213 SER A 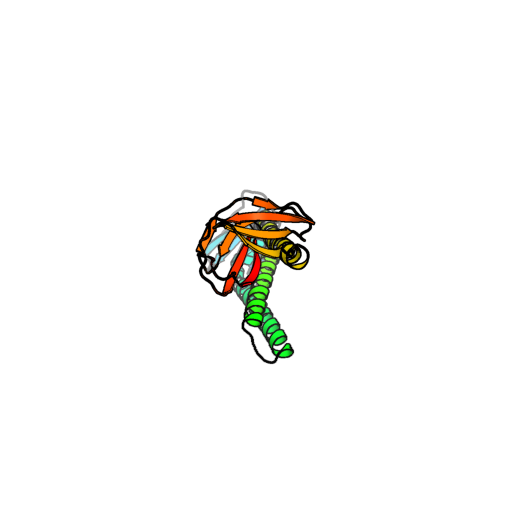O 1
ATOM 1656 N N . GLY A 1 214 ? -10.461 6.760 33.603 1.00 89.06 214 GLY A N 1
ATOM 1657 C CA . GLY A 1 214 ? -10.516 6.186 34.954 1.00 89.06 214 GLY A CA 1
ATOM 1658 C C . GLY A 1 214 ? -11.772 6.515 35.775 1.00 89.06 214 GLY A C 1
ATOM 1659 O O . GLY A 1 214 ? -11.866 6.091 36.931 1.00 89.06 214 GLY A O 1
ATOM 1660 N N . SER A 1 215 ? -12.737 7.251 35.216 1.00 93.31 215 SER A N 1
ATOM 1661 C CA . SER A 1 215 ? -13.932 7.718 35.930 1.00 93.31 215 SER A CA 1
ATOM 1662 C C . SER A 1 215 ? -15.199 6.915 35.603 1.00 93.31 215 SER A C 1
ATOM 1664 O O . SER A 1 215 ? -15.205 6.034 34.740 1.00 93.31 215 SER A O 1
ATOM 1666 N N . VAL A 1 216 ? -16.279 7.208 36.332 1.00 94.81 216 VAL A N 1
ATOM 1667 C CA . VAL A 1 216 ? -17.620 6.653 36.108 1.00 94.81 216 VAL A CA 1
ATOM 1668 C C . VAL A 1 216 ? -18.580 7.797 35.847 1.00 94.81 216 VAL A C 1
ATOM 1670 O O . VAL A 1 216 ? -18.553 8.804 36.558 1.00 94.81 216 VAL A O 1
ATOM 1673 N N . LYS A 1 217 ? -19.458 7.623 34.863 1.00 95.62 217 LYS A N 1
ATOM 1674 C CA . LYS A 1 217 ? -20.546 8.551 34.567 1.00 95.62 217 LYS A CA 1
ATOM 1675 C C . LYS A 1 217 ? -21.883 7.825 34.660 1.00 95.62 217 LYS A C 1
ATOM 1677 O O . LYS A 1 217 ? -22.028 6.713 34.158 1.00 95.62 217 LYS A O 1
ATOM 1682 N N . HIS A 1 218 ? -22.857 8.477 35.284 1.00 95.50 218 HIS A N 1
ATOM 1683 C CA . HIS A 1 218 ? -24.244 8.025 35.317 1.00 95.50 218 HIS A CA 1
ATOM 1684 C C . HIS A 1 218 ? -25.017 8.738 34.210 1.00 95.50 218 HIS A C 1
ATOM 1686 O O . HIS A 1 218 ? -25.091 9.967 34.200 1.00 95.50 218 HIS A O 1
ATOM 1692 N N . ILE A 1 219 ? -25.544 7.967 33.264 1.00 94.38 219 ILE A N 1
ATOM 1693 C CA . ILE A 1 219 ? -26.321 8.460 32.127 1.00 94.38 219 ILE A CA 1
ATOM 1694 C C . ILE A 1 219 ? -27.786 8.147 32.413 1.00 94.38 219 ILE A C 1
ATOM 1696 O O . ILE A 1 219 ? -28.165 6.978 32.496 1.00 94.38 219 ILE A O 1
ATOM 1700 N N . GLU A 1 220 ? -28.598 9.185 32.591 1.00 94.25 220 GLU A N 1
ATOM 1701 C CA . GLU A 1 220 ? -30.040 9.049 32.794 1.00 94.25 220 GLU A CA 1
ATOM 1702 C C . GLU A 1 220 ? -30.767 9.036 31.450 1.00 94.25 220 GLU A C 1
ATOM 1704 O O . GLU A 1 220 ? -30.573 9.924 30.621 1.00 94.25 220 GLU A O 1
ATOM 1709 N N . LEU A 1 221 ? -31.620 8.035 31.244 1.00 93.31 221 LEU A N 1
ATOM 1710 C CA . LEU A 1 221 ? -32.384 7.848 30.017 1.00 93.31 221 LEU A CA 1
ATOM 1711 C C . LEU A 1 221 ? -33.868 7.688 30.335 1.00 93.31 221 LEU A C 1
ATOM 1713 O O . LEU A 1 221 ? -34.250 6.872 31.177 1.00 93.31 221 LEU A O 1
ATOM 1717 N N . ASP A 1 222 ? -34.704 8.423 29.606 1.00 91.25 222 ASP A N 1
ATOM 1718 C CA . ASP A 1 222 ? -36.157 8.285 29.676 1.00 91.25 222 ASP A CA 1
ATOM 1719 C C . ASP A 1 222 ? -36.583 7.011 28.921 1.00 91.25 222 ASP A C 1
ATOM 1721 O O . ASP A 1 222 ? -36.753 6.976 27.693 1.00 91.25 222 ASP A O 1
ATOM 1725 N N . PHE A 1 223 ? -36.704 5.917 29.671 1.00 88.62 223 PHE A N 1
ATOM 1726 C CA . PHE A 1 223 ? -37.069 4.601 29.165 1.00 88.62 223 PHE A CA 1
ATOM 1727 C C . PHE A 1 223 ? -38.117 3.977 30.077 1.00 88.62 223 PHE A C 1
ATOM 1729 O O . PHE A 1 223 ? -37.825 3.621 31.213 1.00 88.62 223 PHE A O 1
ATOM 1736 N N . GLU A 1 224 ? -39.323 3.797 29.551 1.00 87.00 224 GLU A N 1
ATOM 1737 C CA . GLU A 1 224 ? -40.349 2.984 30.194 1.00 87.00 224 GLU A CA 1
ATOM 1738 C C . GLU A 1 224 ? -40.021 1.502 29.986 1.00 87.00 224 GLU A C 1
ATOM 1740 O O . GLU A 1 224 ? -39.744 1.071 28.863 1.00 87.00 224 GLU A O 1
ATOM 1745 N N . TRP A 1 225 ? -40.039 0.723 31.068 1.00 87.56 225 TRP A N 1
ATOM 1746 C CA . TRP A 1 225 ? -39.720 -0.701 31.039 1.00 87.56 225 TRP A CA 1
ATOM 1747 C C . TRP A 1 225 ? -40.892 -1.555 31.519 1.00 87.56 225 TRP A C 1
ATOM 1749 O O . TRP A 1 225 ? -41.598 -1.223 32.469 1.00 87.56 225 TRP A O 1
ATOM 1759 N N . GLU A 1 226 ? -41.025 -2.730 30.917 1.00 86.12 226 GLU A N 1
ATOM 1760 C CA . GLU A 1 226 ? -41.793 -3.849 31.461 1.00 86.12 226 GLU A CA 1
ATOM 1761 C C . GLU A 1 226 ? -40.884 -4.771 32.287 1.00 86.12 226 GLU A C 1
ATOM 1763 O O . GLU A 1 226 ? -39.653 -4.719 32.173 1.00 86.12 226 GLU A O 1
ATOM 1768 N N . SER A 1 227 ? -41.464 -5.639 33.119 1.00 85.19 227 SER A N 1
ATOM 1769 C CA . SER A 1 227 ? -40.688 -6.645 33.854 1.00 85.19 227 SER A CA 1
ATOM 1770 C C . SER A 1 227 ? -40.054 -7.642 32.881 1.00 85.19 227 SER A C 1
ATOM 1772 O O . SER A 1 227 ? -40.751 -8.272 32.088 1.00 85.19 227 SER A O 1
ATOM 1774 N N . GLY A 1 228 ? -38.731 -7.794 32.925 1.00 88.31 228 GLY A N 1
ATOM 1775 C CA . GLY A 1 228 ? -38.023 -8.666 31.996 1.00 88.31 228 GLY A CA 1
ATOM 1776 C C . GLY A 1 228 ? -36.509 -8.503 32.033 1.00 88.31 228 GLY A C 1
ATOM 1777 O O . GLY A 1 228 ? -35.943 -7.904 32.945 1.00 88.31 228 GLY A O 1
ATOM 1778 N N . LYS A 1 229 ? -35.837 -9.068 31.028 1.00 90.81 229 LYS A N 1
ATOM 1779 C CA . LYS A 1 229 ? -34.396 -8.894 30.814 1.00 90.81 229 LYS A CA 1
ATOM 1780 C C . LYS A 1 229 ? -34.162 -7.973 29.628 1.00 90.81 229 LYS A C 1
ATOM 1782 O O . LYS A 1 229 ? -34.662 -8.244 28.539 1.00 90.81 229 LYS A O 1
ATOM 1787 N N . TYR A 1 230 ? -33.349 -6.945 29.829 1.00 92.50 230 TYR A N 1
ATOM 1788 C CA . TYR A 1 230 ? -32.960 -5.998 28.795 1.00 92.50 230 TYR A CA 1
ATOM 1789 C C . TYR A 1 230 ? -31.477 -6.120 28.508 1.00 92.50 230 TYR A C 1
ATOM 1791 O O . TYR A 1 230 ? -30.640 -6.104 29.409 1.00 92.50 230 TYR A O 1
ATOM 1799 N N . LYS A 1 231 ? -31.161 -6.200 27.222 1.00 95.00 231 LYS A N 1
ATOM 1800 C CA . LYS A 1 231 ? -29.807 -6.002 26.730 1.00 95.00 231 LYS A CA 1
ATOM 1801 C C . LYS A 1 231 ? -29.527 -4.504 26.696 1.00 95.00 231 LYS A C 1
ATOM 1803 O O . LYS A 1 231 ? -30.248 -3.775 26.008 1.00 95.00 231 LYS A O 1
ATOM 1808 N N . VAL A 1 232 ? -28.503 -4.075 27.424 1.00 95.06 232 VAL A N 1
ATOM 1809 C CA . VAL A 1 232 ? -28.021 -2.695 27.434 1.00 95.06 232 VAL A CA 1
ATOM 1810 C C . VAL A 1 232 ? -26.686 -2.656 26.714 1.00 95.06 232 VAL A C 1
ATOM 1812 O O . VAL A 1 232 ? -25.792 -3.445 27.015 1.00 95.06 232 VAL A O 1
ATOM 1815 N N . LYS A 1 233 ? -26.566 -1.758 25.739 1.00 94.81 233 LYS A N 1
ATOM 1816 C CA . LYS A 1 233 ? -25.351 -1.566 24.953 1.00 94.81 233 LYS A CA 1
ATOM 1817 C C . LYS A 1 233 ? -24.977 -0.095 24.919 1.00 94.81 233 LYS A C 1
ATOM 1819 O O . LYS A 1 233 ? -25.808 0.738 24.580 1.00 94.81 233 LYS A O 1
ATOM 1824 N N . VAL A 1 234 ? -23.723 0.200 25.219 1.00 93.44 234 VAL A N 1
ATOM 1825 C CA . VAL A 1 234 ? -23.146 1.545 25.188 1.00 93.44 234 VAL A CA 1
ATOM 1826 C C . VAL A 1 234 ? -22.120 1.593 24.063 1.00 93.44 234 VAL A C 1
ATOM 1828 O O . VAL A 1 234 ? -21.285 0.693 23.960 1.00 93.44 234 VAL A O 1
ATOM 1831 N N . CYS A 1 235 ? -22.204 2.610 23.212 1.00 91.94 235 CYS A N 1
ATOM 1832 C CA . CYS A 1 235 ? -21.275 2.879 22.119 1.00 91.94 235 CYS A CA 1
ATOM 1833 C C . CYS A 1 235 ? -20.581 4.223 22.351 1.00 91.94 235 CYS A C 1
ATOM 1835 O O . CYS A 1 235 ? -21.179 5.142 22.914 1.00 91.94 235 CYS A O 1
ATOM 1837 N N . THR A 1 236 ? -19.327 4.324 21.919 1.00 91.56 236 THR A N 1
ATOM 1838 C CA . THR A 1 236 ? -18.575 5.579 21.949 1.00 91.56 236 THR A CA 1
ATOM 1839 C C . THR A 1 236 ? -18.164 6.020 20.550 1.00 91.56 236 THR A C 1
ATOM 1841 O O . THR A 1 236 ? -18.041 5.195 19.635 1.00 91.56 236 THR A O 1
ATOM 1844 N N . SER A 1 237 ? -17.873 7.315 20.410 1.00 89.06 237 SER A N 1
ATOM 1845 C CA . SER A 1 237 ? -17.388 7.926 19.163 1.00 89.06 237 SER A CA 1
ATOM 1846 C C . SER A 1 237 ? -16.057 7.325 18.690 1.00 89.06 237 SER A C 1
ATOM 1848 O O . SER A 1 237 ? -15.763 7.297 17.497 1.00 89.06 237 SER A O 1
ATOM 1850 N N . GLU A 1 238 ? -15.258 6.802 19.621 1.00 83.69 238 GLU A N 1
ATOM 1851 C CA . GLU A 1 238 ? -13.974 6.140 19.371 1.00 83.69 238 GLU A CA 1
ATOM 1852 C C . GLU A 1 238 ? -14.146 4.676 18.921 1.00 83.69 238 GLU A C 1
ATOM 1854 O O . GLU A 1 238 ? -13.171 3.985 18.630 1.00 83.69 238 GLU A O 1
ATOM 1859 N N . GLY A 1 239 ? -15.389 4.187 18.835 1.00 83.44 239 GLY A N 1
ATOM 1860 C CA . GLY A 1 239 ? -15.717 2.844 18.363 1.00 83.44 239 GLY A CA 1
ATOM 1861 C C . GLY A 1 239 ? -15.688 1.760 19.443 1.00 83.44 239 GLY A C 1
ATOM 1862 O O . GLY A 1 239 ? -15.857 0.580 19.108 1.00 83.44 239 GLY A O 1
ATOM 1863 N N . LEU A 1 240 ? -15.520 2.134 20.718 1.00 85.50 240 LEU A N 1
ATOM 1864 C CA . LEU A 1 240 ? -15.606 1.219 21.857 1.00 85.50 240 LEU A CA 1
ATOM 1865 C C . LEU A 1 240 ? -17.064 0.850 22.147 1.00 85.50 240 LEU A C 1
ATOM 1867 O O . LEU A 1 240 ? -17.993 1.613 21.867 1.00 85.50 240 LEU A O 1
ATOM 1871 N N . LYS A 1 241 ? -17.273 -0.366 22.665 1.00 89.62 241 LYS A N 1
ATOM 1872 C CA . LYS A 1 241 ? -18.610 -0.915 22.924 1.00 89.62 241 LYS A CA 1
ATOM 1873 C C . LYS A 1 241 ? -18.612 -1.745 24.200 1.00 89.62 241 LYS A C 1
ATOM 1875 O O . LYS A 1 241 ? -17.767 -2.622 24.347 1.00 89.62 241 LYS A O 1
ATOM 1880 N N . ALA A 1 242 ? -19.605 -1.517 25.051 1.00 90.50 242 ALA A N 1
ATOM 1881 C CA . ALA A 1 242 ? -19.901 -2.339 26.221 1.00 90.50 242 ALA A CA 1
ATOM 1882 C C . ALA A 1 242 ? -21.319 -2.906 26.086 1.00 90.50 242 ALA A C 1
ATOM 1884 O O . ALA A 1 242 ? -22.223 -2.182 25.670 1.00 90.50 242 ALA A O 1
ATOM 1885 N N . GLU A 1 243 ? -21.527 -4.188 26.390 1.00 92.12 243 GLU A N 1
ATOM 1886 C CA . GLU A 1 243 ? -22.835 -4.838 26.249 1.00 92.12 243 GLU A CA 1
ATOM 1887 C C . GLU A 1 243 ? -23.060 -5.876 27.349 1.00 92.12 243 GLU A C 1
ATOM 1889 O O . GLU A 1 243 ? -22.262 -6.800 27.503 1.00 92.12 243 GLU A O 1
ATOM 1894 N N . GLU A 1 244 ? -24.173 -5.758 28.071 1.00 91.88 244 GLU A N 1
ATOM 1895 C CA . GLU A 1 244 ? -24.541 -6.692 29.136 1.00 91.88 244 GLU A CA 1
ATOM 1896 C C . GLU A 1 244 ? -26.071 -6.802 29.293 1.00 91.88 244 GLU A C 1
ATOM 1898 O O . GLU A 1 244 ? -26.834 -5.969 28.795 1.00 91.88 244 GLU A O 1
ATOM 1903 N N . ASN A 1 245 ? -26.545 -7.884 29.922 1.00 92.56 245 ASN A N 1
ATOM 1904 C CA . ASN A 1 245 ? -27.971 -8.130 30.140 1.00 92.56 245 ASN A CA 1
ATOM 1905 C C . ASN A 1 245 ? -28.348 -7.847 31.595 1.00 92.56 245 ASN A C 1
ATOM 1907 O O . ASN A 1 245 ? -27.854 -8.515 32.501 1.00 92.56 245 ASN A O 1
ATOM 1911 N N . PHE A 1 246 ? -29.308 -6.951 31.802 1.00 91.38 246 PHE A N 1
ATOM 1912 C CA . PHE A 1 246 ? -29.805 -6.571 33.123 1.00 91.38 246 PHE A CA 1
ATOM 1913 C C . PHE A 1 246 ? -31.266 -6.983 33.289 1.00 91.38 246 PHE A C 1
ATOM 1915 O O . PHE A 1 246 ? -32.034 -7.012 32.326 1.00 91.38 246 PHE A O 1
ATOM 1922 N N . SER A 1 247 ? -31.655 -7.338 34.514 1.00 89.00 247 SER A N 1
ATOM 1923 C CA . SER A 1 247 ? -33.047 -7.676 34.835 1.00 89.00 247 SER A CA 1
ATOM 1924 C C . SER A 1 247 ? -33.742 -6.446 35.405 1.00 89.00 247 SER A C 1
ATOM 1926 O O . SER A 1 247 ? -33.230 -5.844 36.347 1.00 89.00 247 SER A O 1
ATOM 1928 N N . SER A 1 248 ? -34.890 -6.074 34.845 1.00 85.50 248 SER A N 1
ATOM 1929 C CA . SER A 1 248 ? -35.698 -4.979 35.371 1.00 85.50 248 SER A CA 1
ATOM 1930 C C . SER A 1 248 ? -36.548 -5.452 36.560 1.00 85.50 248 SER A C 1
ATOM 1932 O O . SER A 1 248 ? -36.977 -6.614 36.608 1.00 85.50 248 SER A O 1
ATOM 1934 N N . PRO A 1 249 ? -36.821 -4.575 37.539 1.00 84.38 249 PRO A N 1
ATOM 1935 C CA . PRO A 1 249 ? -37.766 -4.871 38.605 1.00 84.38 249 PRO A CA 1
ATOM 1936 C C . PRO A 1 249 ? -39.194 -4.968 38.051 1.00 84.38 249 PRO A C 1
ATOM 1938 O O . PRO A 1 249 ? -39.530 -4.364 37.030 1.00 84.38 249 PRO A O 1
ATOM 1941 N N . ALA A 1 250 ? -40.060 -5.709 38.747 1.00 71.94 250 ALA A N 1
ATOM 1942 C CA . ALA A 1 250 ? -41.492 -5.668 38.474 1.00 71.94 250 ALA A CA 1
ATOM 1943 C C . ALA A 1 250 ? -42.005 -4.235 38.688 1.00 71.94 250 ALA A C 1
ATOM 1945 O O . ALA A 1 250 ? -41.735 -3.637 39.733 1.00 71.94 250 ALA A O 1
ATOM 1946 N N . PHE A 1 251 ? -42.707 -3.685 37.696 1.00 60.62 251 PHE A N 1
ATOM 1947 C CA . PHE A 1 251 ? -43.282 -2.346 37.781 1.00 60.62 251 PHE A CA 1
ATOM 1948 C C . PHE A 1 251 ? -44.256 -2.320 38.967 1.00 60.62 251 PHE A C 1
ATOM 1950 O O . PHE A 1 251 ? -45.238 -3.066 38.981 1.00 60.62 251 PHE A O 1
ATOM 1957 N N . LYS A 1 252 ? -43.955 -1.530 40.004 1.00 53.06 252 LYS A N 1
ATOM 1958 C CA . LYS A 1 252 ? -44.915 -1.289 41.084 1.00 53.06 252 LYS A CA 1
ATOM 1959 C C . LYS A 1 252 ? -45.942 -0.302 40.540 1.00 53.06 252 LYS A C 1
ATOM 1961 O O . LYS A 1 252 ? -45.615 0.868 40.379 1.00 53.06 252 LYS A O 1
ATOM 1966 N N . SER A 1 253 ? -47.127 -0.812 40.203 1.00 48.06 253 SER A N 1
ATOM 1967 C CA . SER A 1 253 ? -48.331 -0.004 39.979 1.00 48.06 253 SER A CA 1
ATOM 1968 C C . SER A 1 253 ? -48.646 0.862 41.191 1.00 48.06 253 SER A C 1
ATOM 1970 O O . SER A 1 253 ? -48.536 0.297 42.308 1.00 48.06 253 SER A O 1
#

=== Feature glossary ===
A reading guide for the features in this record.

Start from the sequence.

  · This is the polypeptide sequence — one letter per residue, N-terminus first. Length ranges from a few dozen residues for small domains to over a thousand for large multi-domain proteins.

Fold it, and you get atomic coordinates and the backbone conformation that goes with them.

  · Structure coordinates are given as an mmCIF _atom_site loop: one row per atom with element, residue name, chain id, sequence number, and x/y/z position in Å. Only the four main-chain atoms per residue are included here; side chains are omitted to keep the record compact.

  · Backbone dihedral angles. Every residue except chain termini has a φ (preceding-C → N → Cα → C) and a ψ (N → Cα → C → next-N). They are reported in degrees following the IUPAC sign convention. Secondary structure is essentially a statement about which (φ, ψ) basin each residue occupies.

  · The SS8 string is DSSP's per-residue secondary-structure call. α-helix (H) means an i→i+4 H-bond ladder; β-strand (E) means the residue participates in a β-sheet; 3₁₀ (G) and π (I) are tighter and wider helices; T/S are turns/bends; '-' is loop.

  · SS3 is a coarse helix/strand/coil call (letters a/b/c) made by the P-SEA algorithm from inter-Cα distances and dihedrals. It is less detailed than DSSP but needs only Cα positions.

Summarize the fold with a handful of shape descriptors and a per-residue structural alphabet.

  · Radius of gyration (Rg) is the root-mean-square distance of Cα atoms from their centroid — a single number for overall size and compactness. A globular domain of N residues has Rg ≈ 2.2·N^0.38 Å; an extended or disordered chain has a much larger Rg. The Cα contact count is the number of residue pairs whose Cα atoms are within 8 Å and are more than four positions apart in sequence — a standard proxy for tertiary packing density. The bounding box is the smallest axis-aligned box enclosing all Cα atoms.

  · The Foldseek 3Di string encodes local tertiary geometry as a 20-letter alphabet — one character per residue — derived from the relative positions of nearby Cα atoms. Unlike the amino-acid sequence, 3Di is a direct function of the 3D structure, so two proteins with the same fold have similar 3Di strings even at low sequence identity.

  · Solvent-accessible surface area (SASA) is the area in Å² traced out by the centre of a 1.4 Å probe sphere (a water molecule) rolled over the protein's van der Waals surface (Shrake–Rupley / Lee–Richards construction). Buried residues have near-zero SASA; fully exposed residues can exceed 200 Å². The total SASA scales roughly with the number of surface residues.

Ask how reliable the model is.

  · pLDDT (predicted Local Distance Difference Test) is AlphaFold's per-residue confidence score, ranging from 0 to 100. Values above 90 indicate high confidence (typically well-packed cores); 70–90 is confident; 50–70 low confidence; below 50 usually means the region is disordered or the prediction is unreliable there. AlphaFold stores pLDDT in the mmCIF B-factor column.

  · B-factor (Debye–Waller factor) reflects atomic displacement in the crystal lattice. It is an experimental observable (units Å²), not a prediction; low values mean the atom is pinned down, high values mean it moves or is heterogeneous across the crystal.

  · Predicted Aligned Error (PAE) is an AlphaFold confidence matrix: entry (i, j) is the expected error in the position of residue j, in ångströms, when the prediction is superimposed on the true structure at residue i. Low PAE within a block of residues means that block is internally rigid and well-predicted; high PAE between two blocks means their relative placement is uncertain even if each block individually is confident.

Place it in context: what it resembles, what it is annotated as, and how it looks.

  · Nearest PDB neighbors are the top structural matches found by Foldseek when searching this structure against the entire Protein Data Bank. Each hit reports a TM-score (0 to 1; >0.5 almost always implies the same fold) and an E-value. These are *structural* homologs — they may share no detectable sequence similarity.

  · Functional annotations link the protein to curated databases. InterPro entries identify conserved domains and families by matching the sequence against member-database signatures (Pfam, PROSITE, CDD, …). Gene Ontology (GO) terms describe molecular function, biological process, and cellular component in a controlled vocab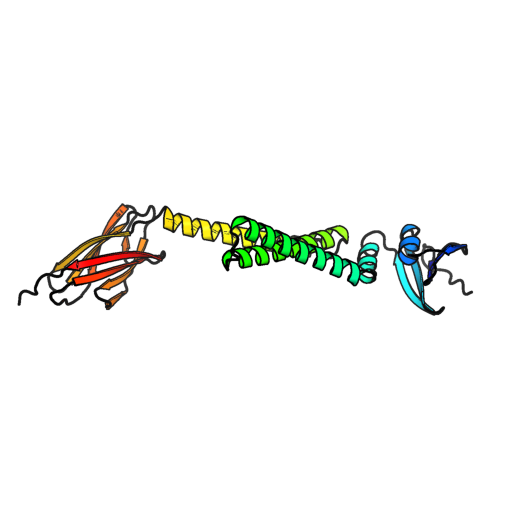ulary. CATH places the structure in a hierarchical fold classification (Class/Architecture/Topology/Homologous-superfamily). The organism is the source species.

  · Three diagnostic plots accompany the record. The Cα contact map visualizes the tertiary structure as a 2D adjacency matrix (8 Å cutoff, sequence-local contacts suppressed). The Ramachandran plot shows the distribution of backbone (φ, ψ) torsions, with points in the α and β basins reflecting secondary structure content. The PAE plot shows AlphaFold's inter-residue confidence as a color matrix.

  · Six rendered views show the 3D structure from the faces of a cube — i.e. along ±x, ±y, ±z. Rendering representation is drawn randomly per protein from cartoon (secondary-structure ribbons), sticks (backbone bonds), or molecular surface; coloring is either N→C rainbow (blue at the N-terminus through red at the C-terminus) or one color per chain.